Protein AF-0000000086705952 (afdb_homodimer)

Nearest PDB structures (foldseek):
  1j4j-assembly2_B  TM=9.491E-01  e=3.727E-20  Pseudomonas amygdali pv. tabaci
  4mbu-assembly1_A  TM=8.479E-01  e=1.024E-12  Staphylococcus aureus subsp. aureus Mu50
  3dr8-assembly1_A  TM=8.324E-01  e=7.978E-13  unclassified
  3dr8-assembly1_B  TM=8.315E-01  e=6.213E-13  unclassified
  2vi7-assembly2_C  TM=8.229E-01  e=2.644E-11  Pseudomonas aeruginosa

Organism: NCBI:txid218936

pLDDT: mean 97.57, std 2.83, range [69.69, 98.94]

InterPro domains:
  IPR000182 GNAT domain [PF13508] (59-143)
  IPR000182 GNAT domain [PS51186] (5-171)
  IPR016181 Acyl-CoA N-acyltransferase [SSF55729] (10-167)
  IPR050832 Bacterial Acetyltransferase [PTHR43877] (12-154)

Foldseek 3Di:
DKDKDKDLAQDPVNLQLQLVQVLQQLCVWAFAPAAPPDDSVNSSVVVVVVRVCSVVAKIKMFIDDPPHTFWIKIKAQDPDPVRNLEIEIGRTDGRPVCPPVCRSVVRVVVVLVVSVVSNRFKYKYKGFPPDPVVVSCVVVPWDWPAKDWQPGAINHGHGTIMIMTMDGRPD/DKDKDKDLAQDPVNLQLQLVQVLQQLCVWAFAPAAPPDDSVNSSVVVVVVRVCSVVAKIKMFIDDPPHTFWIKIKAQDPDPVRNLEIEIGRTDGRPVCPPVCRSVVRVVVVLVVSVVSNRFKYKYKGFPPDPVVVSCVVVPWAWPAKDWQPGAINHGHGTIMIMTMDGRPD

Sequence (342 aa):
MVQISRLNTLGTEDARALAHLLIVTVQDGASIGFMASLDAHQADTYWQEVARELPLGLHLWVAHRDGAILGTVQLAPCGKDNGRHRGEVQKLFVHPAARGLGIARTLLATLEEEACRLGLTLLVLDTEAGSDAERLYRRQGWQKCGEIPDYALSPDGRPHATAYYYKRPGAMVQISRLNTLGTEDARALAHLLIVTVQDGASIGFMASLDAHQADTYWQEVARELPLGLHLWVAHRDGAILGTVQLAPCGKDNGRHRGEVQKLFVHPAARGLGIARTLLATLEEEACRLGLTLLVLDTEAGSDAERLYRRQGWQKCGEIPDYALSPDGRPHATAYYYKRPGA

Radius of gyration: 20.82 Å; Cα contacts (8 Å, |Δi|>4): 687; chains: 2; bounding box: 44×61×48 Å

Secondary structure (DSSP, 8-state):
--EEEE-SS--HHHHHHHHHHHHHHHHTT--SS--TT--HHHHHHHHHHHHHHGGGT-EEEEEEETTEEEEEEEEEE--SGGGTTEEEEEEEEE-GGGTTSSHHHHHHHHHHHHHHHTT--EEEEEEETTSHHHHHHHHTTPEEEEEEEEEEE-TTS-EEEEEEEEE-TT-/--EEEE-SS--HHHHHHHHHHHHHHHHTT--SS--TT--HHHHHHHHHHHHHHGGGT-EEEEEEETTEEEEEEEEEE--SGGGTTEEEEEEEEE-GGGTTSSHHHHHHHHHHHHHHHTT--EEEEEEETTSHHHHHHHHTTPEEEEEEEEEEE-TTS-EEEEEEEEE-TT-

Solvent-accessible surface area (backbone atoms only — not comparable to full-atom values): 17994 Å² total; per-residue (Å²): 123,80,41,79,47,76,48,76,66,67,52,72,66,58,44,51,53,49,26,51,45,50,48,55,30,30,66,70,50,43,63,78,56,40,39,55,79,63,45,70,67,60,36,45,52,52,50,50,54,51,46,66,36,27,84,72,58,41,40,38,37,36,32,31,45,98,89,38,77,43,29,36,35,33,41,40,58,40,84,42,70,23,26,60,46,26,31,36,50,44,74,70,51,56,33,74,90,57,60,94,68,54,55,68,59,50,53,50,52,53,50,42,53,50,38,38,73,73,60,30,56,35,36,34,38,71,40,49,60,88,35,72,66,43,52,50,41,51,73,70,63,37,43,76,36,33,53,44,75,64,50,34,24,31,21,88,62,51,65,34,34,33,28,34,35,36,39,49,44,90,111,121,80,40,78,46,76,49,75,65,65,50,72,66,57,45,50,52,50,28,50,45,51,47,54,29,30,65,71,51,43,64,77,56,40,39,56,79,64,44,69,67,59,35,45,51,51,50,52,52,50,46,67,36,27,84,73,58,40,42,38,37,36,31,32,45,98,90,39,78,45,30,36,36,33,40,39,59,39,84,43,70,22,26,59,44,26,30,34,50,44,74,69,50,54,32,74,91,56,60,92,69,54,56,68,59,51,52,51,52,52,50,42,52,50,38,38,74,73,59,29,57,35,37,34,38,70,39,48,59,89,34,71,65,40,52,49,41,52,74,70,64,40,44,75,36,32,55,44,75,63,50,34,24,32,18,87,62,51,66,35,33,32,29,33,36,35,40,49,46,91,111

Structure (mmCIF, N/CA/C/O backbone):
data_AF-0000000086705952-model_v1
#
loop_
_entity.id
_entity.type
_entity.pdbx_description
1 polymer 'GNAT family N-acetyltransferase'
#
loop_
_atom_site.group_PDB
_atom_site.id
_atom_site.type_symbol
_atom_site.label_atom_id
_atom_site.label_alt_id
_atom_site.label_comp_id
_atom_site.label_asym_id
_atom_site.label_entity_id
_atom_site.label_seq_id
_atom_site.pdbx_PDB_ins_code
_atom_site.Cartn_x
_atom_site.Cartn_y
_atom_site.Cartn_z
_atom_site.occupancy
_atom_site.B_iso_or_equiv
_atom_site.auth_seq_id
_atom_site.auth_comp_id
_atom_site.auth_asym_id
_atom_site.auth_atom_id
_atom_site.pdbx_PDB_model_num
ATOM 1 N N . MET A 1 1 ? -14.188 29.391 14.438 1 89.19 1 MET A N 1
ATOM 2 C CA . MET A 1 1 ? -14.289 27.953 14.633 1 89.19 1 MET A CA 1
ATOM 3 C C . MET A 1 1 ? -13.703 27.188 13.445 1 89.19 1 MET A C 1
ATOM 5 O O . MET A 1 1 ? -13.766 27.672 12.312 1 89.19 1 MET A O 1
ATOM 9 N N . VAL A 1 2 ? -13.039 26.141 13.664 1 95.88 2 VAL A N 1
ATOM 10 C CA . VAL A 1 2 ? -12.43 25.375 12.578 1 95.88 2 VAL A CA 1
ATOM 11 C C . VAL A 1 2 ? -13.516 24.672 11.758 1 95.88 2 VAL A C 1
ATOM 13 O O . VAL A 1 2 ? -14.453 24.109 12.312 1 95.88 2 VAL A O 1
ATOM 16 N N . GLN A 1 3 ? -13.461 24.844 10.484 1 97.38 3 GLN A N 1
ATOM 17 C CA . GLN A 1 3 ? -14.422 24.219 9.57 1 97.38 3 GLN A CA 1
ATOM 18 C C . GLN A 1 3 ? -13.75 23.141 8.719 1 97.38 3 GLN A C 1
ATOM 20 O O . GLN A 1 3 ? -12.578 23.281 8.344 1 97.38 3 GLN A O 1
ATOM 25 N N . ILE A 1 4 ? -14.539 22.094 8.414 1 98.62 4 ILE A N 1
ATOM 26 C CA . ILE A 1 4 ? -14.039 21.031 7.543 1 98.62 4 ILE A CA 1
ATOM 27 C C . ILE A 1 4 ? -14.711 21.125 6.18 1 98.62 4 ILE A C 1
ATOM 29 O O . ILE A 1 4 ? -15.938 21.281 6.09 1 98.62 4 ILE A O 1
ATOM 33 N N . SER A 1 5 ? -13.93 21.062 5.141 1 98.19 5 SER A N 1
ATOM 34 C CA . SER A 1 5 ? -14.469 21.062 3.785 1 98.19 5 SER A CA 1
ATOM 35 C C . SER A 1 5 ? -13.828 19.969 2.939 1 98.19 5 SER A C 1
ATOM 37 O O . SER A 1 5 ? -12.641 19.688 3.076 1 98.19 5 SER A O 1
ATOM 39 N N . ARG A 1 6 ? -14.641 19.422 2.074 1 98.38 6 ARG A N 1
ATOM 40 C CA . ARG A 1 6 ? -14.125 18.5 1.067 1 98.38 6 ARG A CA 1
ATOM 41 C C . ARG A 1 6 ? -13.656 19.25 -0.173 1 98.38 6 ARG A C 1
ATOM 43 O O . ARG A 1 6 ? -14.328 20.172 -0.64 1 98.38 6 ARG A O 1
ATOM 50 N N . LEU A 1 7 ? -12.516 18.906 -0.684 1 98.31 7 LEU A N 1
ATOM 51 C CA . LEU A 1 7 ? -12.031 19.469 -1.937 1 98.31 7 LEU A CA 1
ATOM 52 C C . LEU A 1 7 ? -12.117 18.453 -3.064 1 98.31 7 LEU A C 1
ATOM 54 O O . LEU A 1 7 ? -11.43 17.422 -3.033 1 98.31 7 LEU A O 1
ATOM 58 N N . ASN A 1 8 ? -12.875 18.75 -4.105 1 97.94 8 ASN A N 1
ATOM 59 C CA . ASN A 1 8 ? -13.016 17.844 -5.238 1 97.94 8 ASN A CA 1
ATOM 60 C C . ASN A 1 8 ? -11.977 18.141 -6.32 1 97.94 8 ASN A C 1
ATOM 62 O O . ASN A 1 8 ? -11.75 17.312 -7.203 1 97.94 8 ASN A O 1
ATOM 66 N N . THR A 1 9 ? -11.523 19.344 -6.293 1 98 9 THR A N 1
ATOM 67 C CA . THR A 1 9 ? -10.398 19.797 -7.094 1 98 9 THR A CA 1
ATOM 68 C C . THR A 1 9 ? -9.43 20.625 -6.25 1 98 9 THR A C 1
ATOM 70 O O . THR A 1 9 ? -9.781 21.078 -5.16 1 98 9 THR A O 1
ATOM 73 N N . LEU A 1 10 ? -8.258 20.641 -6.758 1 97.69 10 LEU A N 1
ATOM 74 C CA . LEU A 1 10 ? -7.262 21.438 -6.047 1 97.69 10 LEU A CA 1
ATOM 75 C C . LEU A 1 10 ? -6.855 22.656 -6.871 1 97.69 10 LEU A C 1
ATOM 77 O O . LEU A 1 10 ? -6.074 22.547 -7.82 1 97.69 10 LEU A O 1
ATOM 81 N N . GLY A 1 11 ? -7.414 23.797 -6.516 1 95.88 11 GLY A N 1
ATOM 82 C CA . GLY A 1 11 ? -6.984 25.031 -7.152 1 95.88 11 GLY A CA 1
ATOM 83 C C . GLY A 1 11 ? -5.578 25.453 -6.762 1 95.88 11 GLY A C 1
ATOM 84 O O . GLY A 1 11 ? -5.008 24.922 -5.809 1 95.88 11 GLY A O 1
ATOM 85 N N . THR A 1 12 ? -5.051 26.391 -7.449 1 96 12 THR A N 1
ATOM 86 C CA . THR A 1 12 ? -3.67 26.828 -7.262 1 96 12 THR A CA 1
ATOM 87 C C . THR A 1 12 ? -3.447 27.328 -5.84 1 96 12 THR A C 1
ATOM 89 O O . THR A 1 12 ? -2.443 27 -5.207 1 96 12 THR A O 1
ATOM 92 N N . GLU A 1 13 ? -4.301 28.078 -5.316 1 95.94 13 GLU A N 1
ATOM 93 C CA . GLU A 1 13 ? -4.148 28.656 -3.984 1 95.94 13 GLU A CA 1
ATOM 94 C C . GLU A 1 13 ? -4.18 27.578 -2.906 1 95.94 13 GLU A C 1
ATOM 96 O O . GLU A 1 13 ? -3.35 27.578 -1.993 1 95.94 13 GLU A O 1
ATOM 101 N N . ASP A 1 14 ? -5.137 26.719 -2.988 1 97.5 14 ASP A N 1
ATOM 102 C CA . ASP A 1 14 ? -5.223 25.609 -2.039 1 97.5 14 ASP A CA 1
ATOM 103 C C . ASP A 1 14 ? -3.98 24.734 -2.111 1 97.5 14 ASP A C 1
ATOM 105 O O . ASP A 1 14 ? -3.438 24.328 -1.081 1 97.5 14 ASP A O 1
ATOM 109 N N . ALA A 1 15 ? -3.559 24.469 -3.35 1 98.12 15 ALA A N 1
ATOM 110 C CA . ALA A 1 15 ? -2.375 23.625 -3.537 1 98.12 15 ALA A CA 1
ATOM 111 C C . ALA A 1 15 ? -1.15 24.266 -2.881 1 98.12 15 ALA A C 1
ATOM 113 O O . ALA A 1 15 ? -0.362 23.562 -2.23 1 98.12 15 ALA A O 1
ATOM 114 N N . ARG A 1 16 ? -1.03 25.547 -3.061 1 97.56 16 ARG A N 1
ATOM 115 C CA . ARG A 1 16 ? 0.093 26.266 -2.467 1 97.56 16 ARG A CA 1
ATOM 116 C C . ARG A 1 16 ? 0.027 26.219 -0.944 1 97.56 16 ARG A C 1
ATOM 118 O O . ARG A 1 16 ? 1.039 25.984 -0.281 1 97.56 16 ARG A O 1
ATOM 125 N N . ALA A 1 17 ? -1.11 26.453 -0.401 1 98.31 17 ALA A N 1
ATOM 126 C CA . ALA A 1 17 ? -1.296 26.422 1.048 1 98.31 17 ALA A CA 1
ATOM 127 C C . ALA A 1 17 ? -1 25.031 1.611 1 98.31 17 ALA A C 1
ATOM 129 O O . ALA A 1 17 ? -0.358 24.906 2.656 1 98.31 17 ALA A O 1
ATOM 130 N N . LEU A 1 18 ? -1.442 24.062 0.937 1 98.81 18 LEU A N 1
ATOM 131 C CA . LEU A 1 18 ? -1.229 22.688 1.379 1 98.81 18 LEU A CA 1
ATOM 132 C C . LEU A 1 18 ? 0.244 22.312 1.268 1 98.81 18 LEU A C 1
ATOM 134 O O . LEU A 1 18 ? 0.766 21.578 2.115 1 98.81 18 LEU A O 1
ATOM 138 N N . ALA A 1 19 ? 0.892 22.75 0.194 1 98.81 19 ALA A N 1
ATOM 139 C CA . ALA A 1 19 ? 2.326 22.516 0.06 1 98.81 19 ALA A CA 1
ATOM 140 C C . ALA A 1 19 ? 3.096 23.125 1.228 1 98.81 19 ALA A C 1
ATOM 142 O O . ALA A 1 19 ? 3.986 22.484 1.794 1 98.81 19 ALA A O 1
ATOM 143 N N . HIS A 1 20 ? 2.711 24.328 1.559 1 98.44 20 HIS A N 1
ATOM 144 C CA . HIS A 1 20 ? 3.34 24.984 2.699 1 98.44 20 HIS A CA 1
ATOM 145 C C . HIS A 1 20 ? 3.074 24.219 3.99 1 98.44 20 HIS A C 1
ATOM 147 O O . HIS A 1 20 ? 3.988 24 4.785 1 98.44 20 HIS A O 1
ATOM 153 N N . LEU A 1 21 ? 1.865 23.844 4.223 1 98.81 21 LEU A N 1
ATOM 154 C CA . LEU A 1 21 ? 1.492 23.062 5.398 1 98.81 21 LEU A CA 1
ATOM 155 C C . LEU A 1 21 ? 2.307 21.766 5.48 1 98.81 21 LEU A C 1
ATOM 157 O O . LEU A 1 21 ? 2.791 21.406 6.555 1 98.81 21 LEU A O 1
ATOM 161 N N . LEU A 1 22 ? 2.453 21.078 4.352 1 98.81 22 LEU A N 1
ATOM 162 C CA . LEU A 1 22 ? 3.232 19.844 4.289 1 98.81 22 LEU A CA 1
ATOM 163 C C . LEU A 1 22 ? 4.68 20.094 4.707 1 98.81 22 LEU A C 1
ATOM 165 O O . LEU A 1 22 ? 5.223 19.375 5.543 1 98.81 22 LEU A O 1
ATOM 169 N N . ILE A 1 23 ? 5.27 21.125 4.184 1 98.69 23 ILE A N 1
ATOM 170 C CA . ILE A 1 23 ? 6.668 21.438 4.438 1 98.69 23 ILE A CA 1
ATOM 171 C C . ILE A 1 23 ? 6.871 21.75 5.918 1 98.69 23 ILE A C 1
ATOM 173 O O . ILE A 1 23 ? 7.766 21.188 6.559 1 98.69 23 ILE A O 1
ATOM 177 N N . VAL A 1 24 ? 6.027 22.562 6.477 1 98.44 24 VAL A N 1
ATOM 178 C CA . VAL A 1 24 ? 6.203 22.984 7.863 1 98.44 24 VAL A CA 1
ATOM 179 C C . VAL A 1 24 ? 5.988 21.781 8.789 1 98.44 24 VAL A C 1
ATOM 181 O O . VAL A 1 24 ? 6.652 21.672 9.82 1 98.44 24 VAL A O 1
ATOM 184 N N . THR A 1 25 ? 5.035 20.969 8.453 1 98.38 25 THR A N 1
ATOM 185 C CA . THR A 1 25 ? 4.734 19.797 9.258 1 98.38 25 THR A CA 1
ATOM 186 C C . THR A 1 25 ? 5.898 18.797 9.227 1 98.38 25 THR A C 1
ATOM 188 O O . THR A 1 25 ? 6.281 18.25 10.258 1 98.38 25 THR A O 1
ATOM 191 N N . VAL A 1 26 ? 6.492 18.531 8.062 1 98.38 26 VAL A N 1
ATOM 192 C CA . VAL A 1 26 ? 7.645 17.656 7.922 1 98.38 26 VAL A CA 1
ATOM 193 C C . VAL A 1 26 ? 8.844 18.234 8.664 1 98.38 26 VAL A C 1
ATOM 195 O O . VAL A 1 26 ? 9.562 17.516 9.367 1 98.38 26 VAL A O 1
ATOM 198 N N . GLN A 1 27 ? 9.016 19.5 8.57 1 97.62 27 GLN A N 1
ATOM 199 C CA . GLN A 1 27 ? 10.117 20.172 9.25 1 97.62 27 GLN A CA 1
ATOM 200 C C . GLN A 1 27 ? 9.977 20.062 10.766 1 97.62 27 GLN A C 1
ATOM 202 O O . GLN A 1 27 ? 10.977 20.031 11.484 1 97.62 27 GLN A O 1
ATOM 207 N N . ASP A 1 28 ? 8.766 19.969 11.117 1 97.88 28 ASP A N 1
ATOM 208 C CA . ASP A 1 28 ? 8.5 19.812 12.547 1 97.88 28 ASP A CA 1
ATOM 209 C C . ASP A 1 28 ? 8.648 18.359 12.984 1 97.88 28 ASP A C 1
ATOM 211 O O . ASP A 1 28 ? 8.422 18.031 14.148 1 97.88 28 ASP A O 1
ATOM 215 N N . GLY A 1 29 ? 8.922 17.422 12.102 1 97.12 29 GLY A N 1
ATOM 216 C CA . GLY A 1 29 ? 9.312 16.078 12.477 1 97.12 29 GLY A CA 1
ATOM 217 C C . GLY A 1 29 ? 8.273 15.031 12.133 1 97.12 29 GLY A C 1
ATOM 218 O O . GLY A 1 29 ? 8.438 13.852 12.445 1 97.12 29 GLY A O 1
ATOM 219 N N . ALA A 1 30 ? 7.215 15.453 11.469 1 96.88 30 ALA A N 1
ATOM 220 C CA . ALA A 1 30 ? 6.164 14.5 11.141 1 96.88 30 ALA A CA 1
ATOM 221 C C . ALA A 1 30 ? 6.656 13.461 10.133 1 96.88 30 ALA A C 1
ATOM 223 O O . ALA A 1 30 ? 7.25 13.82 9.117 1 96.88 30 ALA A O 1
ATOM 224 N N . SER A 1 31 ? 6.422 12.188 10.414 1 96.5 31 SER A N 1
ATOM 225 C CA . SER A 1 31 ? 6.762 11.078 9.531 1 96.5 31 SER A CA 1
ATOM 226 C C . SER A 1 31 ? 5.617 10.766 8.57 1 96.5 31 SER A C 1
ATOM 228 O O . SER A 1 31 ? 4.871 9.812 8.773 1 96.5 31 SER A O 1
ATOM 230 N N . ILE A 1 32 ? 5.605 11.539 7.543 1 97.31 32 ILE A N 1
ATOM 231 C CA . ILE A 1 32 ? 4.477 11.391 6.633 1 97.31 32 ILE A CA 1
ATOM 232 C C . ILE A 1 32 ? 4.984 11.219 5.207 1 97.31 32 ILE A C 1
ATOM 234 O O . ILE A 1 32 ? 4.395 11.75 4.262 1 97.31 32 ILE A O 1
ATOM 238 N N . GLY A 1 33 ? 6.156 10.547 5.023 1 97.62 33 GLY A N 1
ATOM 239 C CA . GLY A 1 33 ? 6.562 10.094 3.701 1 97.62 33 GLY A CA 1
ATOM 240 C C . GLY A 1 33 ? 7.727 10.891 3.131 1 97.62 33 GLY A C 1
ATOM 241 O O . GLY A 1 33 ? 8.195 10.602 2.027 1 97.62 33 GLY A O 1
ATOM 242 N N . PHE A 1 34 ? 8.32 11.93 3.854 1 98.12 34 PHE A N 1
ATOM 243 C CA . PHE A 1 34 ? 9.344 12.828 3.328 1 98.12 34 PHE A CA 1
ATOM 244 C C . PHE A 1 34 ? 10.5 12.953 4.309 1 98.12 34 PHE A C 1
ATOM 246 O O . PHE A 1 34 ? 10.391 12.562 5.469 1 98.12 34 PHE A O 1
ATOM 253 N N . MET A 1 35 ? 11.602 13.477 3.807 1 98.25 35 MET A N 1
ATOM 254 C CA . MET A 1 35 ? 12.773 13.797 4.621 1 98.25 35 MET A CA 1
ATOM 255 C C . MET A 1 35 ? 12.852 15.289 4.902 1 98.25 35 MET A C 1
ATOM 257 O O . MET A 1 35 ? 12.117 16.078 4.297 1 98.25 35 MET A O 1
ATOM 261 N N . ALA A 1 36 ? 13.68 15.648 5.809 1 97.56 36 ALA A N 1
ATOM 262 C CA . ALA A 1 36 ? 13.805 17.047 6.219 1 97.56 36 ALA A CA 1
ATOM 263 C C . ALA A 1 36 ? 14.188 17.938 5.039 1 97.56 36 ALA A C 1
ATOM 265 O O . ALA A 1 36 ? 13.992 19.141 5.078 1 97.56 36 ALA A O 1
ATOM 266 N N . SER A 1 37 ? 14.719 17.406 4 1 97.5 37 SER A N 1
ATOM 267 C CA . SER A 1 37 ? 15.188 18.125 2.822 1 97.5 37 SER A CA 1
ATOM 268 C C . SER A 1 37 ? 14.031 18.453 1.877 1 97.5 37 SER A C 1
ATOM 270 O O . SER A 1 37 ? 14.242 19.047 0.82 1 97.5 37 SER A O 1
ATOM 272 N N . LEU A 1 38 ? 12.844 18.078 2.24 1 98.25 38 LEU A N 1
ATOM 273 C CA . LEU A 1 38 ? 11.672 18.375 1.418 1 98.25 38 LEU A CA 1
ATOM 274 C C . LEU A 1 38 ? 11.633 19.844 1.031 1 98.25 38 LEU A C 1
ATOM 276 O O . LEU A 1 38 ? 11.648 20.719 1.9 1 98.25 38 LEU A O 1
ATOM 280 N N . ASP A 1 39 ? 11.594 20.062 -0.305 1 97.62 39 ASP A N 1
ATOM 281 C CA . ASP A 1 39 ? 11.555 21.438 -0.768 1 97.62 39 ASP A CA 1
ATOM 282 C C . ASP A 1 39 ? 10.211 21.75 -1.425 1 97.62 39 ASP A C 1
ATOM 284 O O . ASP A 1 39 ? 9.328 20.906 -1.48 1 97.62 39 ASP A O 1
ATOM 288 N N . ALA A 1 40 ? 10.102 22.953 -1.867 1 98.06 40 ALA A N 1
ATOM 289 C CA . ALA A 1 40 ? 8.836 23.438 -2.408 1 98.06 40 ALA A CA 1
ATOM 290 C C . ALA A 1 40 ? 8.453 22.688 -3.676 1 98.06 40 ALA A C 1
ATOM 292 O O . ALA A 1 40 ? 7.277 22.375 -3.891 1 98.06 40 ALA A O 1
ATOM 293 N N . HIS A 1 41 ? 9.438 22.422 -4.461 1 98 41 HIS A N 1
ATOM 294 C CA . HIS A 1 41 ? 9.172 21.719 -5.707 1 98 41 HIS A CA 1
ATOM 295 C C . HIS A 1 41 ? 8.641 20.312 -5.445 1 98 41 HIS A C 1
ATOM 297 O O . HIS A 1 41 ? 7.66 19.891 -6.062 1 98 41 HIS A O 1
ATOM 303 N N . GLN A 1 42 ? 9.266 19.625 -4.559 1 98.06 42 GLN A N 1
ATOM 304 C CA . GLN A 1 42 ? 8.82 18.281 -4.188 1 98.06 42 GLN A CA 1
ATOM 305 C C . GLN A 1 42 ? 7.414 18.312 -3.602 1 98.06 42 GLN A C 1
ATOM 307 O O . GLN A 1 42 ? 6.578 17.469 -3.93 1 98.06 42 GLN A O 1
ATOM 312 N N . ALA A 1 43 ? 7.148 19.281 -2.713 1 98.69 43 ALA A N 1
ATOM 313 C CA . ALA A 1 43 ? 5.832 19.406 -2.104 1 98.69 43 ALA A CA 1
ATOM 314 C C . ALA A 1 43 ? 4.766 19.688 -3.16 1 98.69 43 ALA A C 1
ATOM 316 O O . ALA A 1 43 ? 3.688 19.094 -3.137 1 98.69 43 ALA A O 1
ATOM 317 N N . ASP A 1 44 ? 5.098 20.547 -4.074 1 98.44 44 ASP A N 1
ATOM 318 C CA . ASP A 1 44 ? 4.176 20.875 -5.16 1 98.44 44 ASP A CA 1
ATOM 319 C C . ASP A 1 44 ? 3.895 19.641 -6.023 1 98.44 44 ASP A C 1
ATOM 321 O O . ASP A 1 44 ? 2.744 19.391 -6.383 1 98.44 44 ASP A O 1
ATOM 325 N N . THR A 1 45 ? 4.895 18.953 -6.367 1 97.88 45 THR A N 1
ATOM 326 C CA . THR A 1 45 ? 4.75 17.75 -7.18 1 97.88 45 THR A CA 1
ATOM 327 C C . THR A 1 45 ? 3.824 16.75 -6.5 1 97.88 45 THR A C 1
ATOM 329 O O . THR A 1 45 ? 2.967 16.141 -7.148 1 97.88 45 THR A O 1
ATOM 332 N N . TYR A 1 46 ? 4.02 16.625 -5.215 1 98.31 46 TYR A N 1
ATOM 333 C CA . TYR A 1 46 ? 3.16 15.719 -4.461 1 98.31 46 TYR A CA 1
ATOM 334 C C . TYR A 1 46 ? 1.695 16.125 -4.598 1 98.31 46 TYR A C 1
ATOM 336 O O . TYR A 1 46 ? 0.842 15.281 -4.895 1 98.31 46 TYR A O 1
ATOM 344 N N . TRP A 1 47 ? 1.389 17.375 -4.395 1 98.75 47 TRP A N 1
ATOM 345 C CA . TRP A 1 47 ? -0.004 17.797 -4.395 1 98.75 47 TRP A CA 1
ATOM 346 C C . TRP A 1 47 ? -0.569 17.812 -5.812 1 98.75 47 TRP A C 1
ATOM 348 O O . TRP A 1 47 ? -1.78 17.688 -6.004 1 98.75 47 TRP A O 1
ATOM 358 N N . GLN A 1 48 ? 0.293 17.938 -6.797 1 98.25 48 GLN A N 1
ATOM 359 C CA . GLN A 1 48 ? -0.154 17.75 -8.172 1 98.25 48 GLN A CA 1
ATOM 360 C C . GLN A 1 48 ? -0.606 16.312 -8.414 1 98.25 48 GLN A C 1
ATOM 362 O O . GLN A 1 48 ? -1.584 16.062 -9.125 1 98.25 48 GLN A O 1
ATOM 367 N N . GLU A 1 49 ? 0.142 15.422 -7.863 1 97.62 49 GLU A N 1
ATOM 368 C CA . GLU A 1 49 ? -0.26 14.023 -7.965 1 97.62 49 GLU A CA 1
ATOM 369 C C . GLU A 1 49 ? -1.593 13.781 -7.266 1 97.62 49 GLU A C 1
ATOM 371 O O . GLU A 1 49 ? -2.451 13.062 -7.781 1 97.62 49 GLU A O 1
ATOM 376 N N . VAL A 1 50 ? -1.745 14.375 -6.062 1 98.69 50 VAL A N 1
ATOM 377 C CA . VAL A 1 50 ? -3.012 14.273 -5.344 1 98.69 50 VAL A CA 1
ATOM 378 C C . VAL A 1 50 ? -4.141 14.828 -6.207 1 98.69 50 VAL A C 1
ATOM 380 O O . VAL A 1 50 ? -5.195 14.203 -6.336 1 98.69 50 VAL A O 1
ATOM 383 N N . ALA A 1 51 ? -3.92 15.945 -6.816 1 98.62 51 ALA A N 1
ATOM 384 C CA . ALA A 1 51 ? -4.922 16.594 -7.66 1 98.62 51 ALA A CA 1
ATOM 385 C C . ALA A 1 51 ? -5.367 15.664 -8.789 1 98.62 51 ALA A C 1
ATOM 387 O O . ALA A 1 51 ? -6.547 15.633 -9.148 1 98.62 51 ALA A O 1
ATOM 388 N N . ARG A 1 52 ? -4.453 14.922 -9.359 1 97.69 52 ARG A N 1
ATOM 389 C CA . ARG A 1 52 ? -4.758 14.023 -10.461 1 97.69 52 ARG A CA 1
ATOM 390 C C . ARG A 1 52 ? -5.578 12.828 -9.984 1 97.69 52 ARG A C 1
ATOM 392 O O . ARG A 1 52 ? -6.301 12.211 -10.766 1 97.69 52 ARG A O 1
ATOM 399 N N . GLU A 1 53 ? -5.465 12.523 -8.711 1 98.06 53 GLU A N 1
ATOM 400 C CA . GLU A 1 53 ? -6.133 11.344 -8.164 1 98.06 53 GLU A CA 1
ATOM 401 C C . GLU A 1 53 ? -7.551 11.68 -7.707 1 98.06 53 GLU A C 1
ATOM 403 O O . GLU A 1 53 ? -8.383 10.781 -7.551 1 98.06 53 GLU A O 1
ATOM 408 N N . LEU A 1 54 ? -7.84 12.969 -7.492 1 98.44 54 LEU A N 1
ATOM 409 C CA . LEU A 1 54 ? -9.133 13.375 -6.961 1 98.44 54 LEU A CA 1
ATOM 410 C C . LEU A 1 54 ? -10.266 12.93 -7.887 1 98.44 54 LEU A C 1
ATOM 412 O O . LEU A 1 54 ? -11.211 12.273 -7.441 1 98.44 54 LEU A O 1
ATOM 416 N N . PRO A 1 55 ? -10.188 13.133 -9.219 1 97.56 55 PRO A N 1
ATOM 417 C CA . PRO A 1 55 ? -11.266 12.672 -10.094 1 97.56 55 PRO A CA 1
ATOM 418 C C . PRO A 1 55 ? -11.336 11.148 -10.195 1 97.56 55 PRO A C 1
ATOM 420 O O . PRO A 1 55 ? -12.312 10.602 -10.711 1 97.56 55 PRO A O 1
ATOM 423 N N . LEU A 1 56 ? -10.305 10.484 -9.695 1 96.06 56 LEU A N 1
ATOM 424 C CA . LEU A 1 56 ? -10.234 9.031 -9.82 1 96.06 56 LEU A CA 1
ATOM 425 C C . LEU A 1 56 ? -10.766 8.352 -8.555 1 96.06 56 LEU A C 1
ATOM 427 O O . LEU A 1 56 ? -10.711 7.125 -8.438 1 96.06 56 LEU A O 1
ATOM 431 N N . GLY A 1 57 ? -11.188 9.141 -7.594 1 97.06 57 GLY A N 1
ATOM 432 C CA . GLY A 1 57 ? -11.875 8.531 -6.465 1 97.06 57 GLY A CA 1
ATOM 433 C C . GLY A 1 57 ? -11.227 8.852 -5.133 1 97.06 57 GLY A C 1
ATOM 434 O O . GLY A 1 57 ? -11.742 8.477 -4.078 1 97.06 57 GLY A O 1
ATOM 435 N N . LEU A 1 58 ? -10.109 9.508 -5.141 1 98.75 58 LEU A N 1
ATOM 436 C CA . LEU A 1 58 ? -9.5 9.977 -3.902 1 98.75 58 LEU A CA 1
ATOM 437 C C . LEU A 1 58 ? -10.344 11.062 -3.256 1 98.75 58 LEU A C 1
ATOM 439 O O . LEU A 1 58 ? -10.836 11.969 -3.943 1 98.75 58 LEU A O 1
ATOM 443 N N . HIS A 1 59 ? -10.523 10.992 -1.964 1 98.88 59 HIS A N 1
ATOM 444 C CA . HIS A 1 59 ? -11.219 12.031 -1.214 1 98.88 59 HIS A CA 1
ATOM 445 C C . HIS A 1 59 ? -10.242 12.844 -0.366 1 98.88 59 HIS A C 1
ATOM 447 O O . HIS A 1 59 ? -9.328 12.281 0.247 1 98.88 59 HIS A O 1
ATOM 453 N N . LEU A 1 60 ? -10.477 14.109 -0.329 1 98.94 60 LEU A N 1
ATOM 454 C CA . LEU A 1 60 ? -9.609 15.031 0.389 1 98.94 60 LEU A CA 1
ATOM 455 C C . LEU A 1 60 ? -10.422 16.031 1.205 1 98.94 60 LEU A C 1
ATOM 457 O O . LEU A 1 60 ? -11.312 16.688 0.672 1 98.94 60 LEU A O 1
ATOM 461 N N . TRP A 1 61 ? -10.148 16.078 2.469 1 98.88 61 TRP A N 1
ATOM 462 C CA . TRP A 1 61 ? -10.719 17.125 3.324 1 98.88 61 TRP A CA 1
ATOM 463 C C . TRP A 1 61 ? -9.625 18.031 3.865 1 98.88 61 TRP A C 1
ATOM 465 O O . TRP A 1 61 ? -8.492 17.594 4.082 1 98.88 61 TRP A O 1
ATOM 475 N N . VAL A 1 62 ? -10.047 19.25 4.141 1 98.81 62 VAL A N 1
ATOM 476 C CA . VAL A 1 62 ? -9.172 20.203 4.816 1 98.81 62 VAL A CA 1
ATOM 477 C C . VAL A 1 62 ? -9.914 20.844 5.988 1 98.81 62 VAL A C 1
ATOM 479 O O . VAL A 1 62 ? -11.141 20.969 5.957 1 98.81 62 VAL A O 1
ATOM 482 N N . ALA A 1 63 ? -9.164 21.109 7.027 1 98.81 63 ALA A N 1
ATOM 483 C CA . ALA A 1 63 ? -9.625 21.953 8.117 1 98.81 63 ALA A CA 1
ATOM 484 C C . ALA A 1 63 ? -9.141 23.391 7.938 1 98.81 63 ALA A C 1
ATOM 486 O O . ALA A 1 63 ? -7.949 23.625 7.719 1 98.81 63 ALA A O 1
ATOM 487 N N . HIS A 1 64 ? -10.047 24.328 7.984 1 97.56 64 HIS A N 1
ATOM 488 C CA . HIS A 1 64 ? -9.625 25.719 7.773 1 97.56 64 HIS A CA 1
ATOM 489 C C . HIS A 1 64 ? -10.289 26.656 8.781 1 97.56 64 HIS A C 1
ATOM 491 O O . HIS A 1 64 ? -11.359 26.344 9.312 1 97.56 64 HIS A O 1
ATOM 497 N N . ARG A 1 65 ? -9.586 27.641 9.094 1 96.75 65 ARG A N 1
ATOM 498 C CA . ARG A 1 65 ? -10.047 28.734 9.938 1 96.75 65 ARG A CA 1
ATOM 499 C C . ARG A 1 65 ? -9.555 30.078 9.406 1 96.75 65 ARG A C 1
ATOM 501 O O . ARG A 1 65 ? -8.359 30.25 9.156 1 96.75 65 ARG A O 1
ATOM 508 N N . ASP A 1 66 ? -10.492 31.078 9.25 1 93.44 66 ASP A N 1
ATOM 509 C CA . ASP A 1 66 ? -10.172 32.438 8.812 1 93.44 66 ASP A CA 1
ATOM 510 C C . ASP A 1 66 ? -9.344 32.406 7.523 1 93.44 66 ASP A C 1
ATOM 512 O O . ASP A 1 66 ? -8.328 33.094 7.418 1 93.44 66 ASP A O 1
ATOM 516 N N . GLY A 1 67 ? -9.602 31.438 6.598 1 90.81 67 GLY A N 1
ATOM 517 C CA . GLY A 1 67 ? -9 31.359 5.277 1 90.81 67 GLY A CA 1
ATOM 518 C C . GLY A 1 67 ? -7.711 30.562 5.258 1 90.81 67 GLY A C 1
ATOM 519 O O . GLY A 1 67 ? -7.152 30.297 4.188 1 90.81 67 GLY A O 1
ATOM 520 N N . ALA A 1 68 ? -7.258 30.172 6.441 1 96.38 68 ALA A N 1
ATOM 521 C CA . ALA A 1 68 ? -6.02 29.391 6.516 1 96.38 68 ALA A CA 1
ATOM 522 C C . ALA A 1 68 ? -6.312 27.906 6.637 1 96.38 68 ALA A C 1
ATOM 524 O O . ALA A 1 68 ? -7.172 27.5 7.418 1 96.38 68 ALA A O 1
ATOM 525 N N . ILE A 1 69 ? -5.633 27.094 5.859 1 98.31 69 ILE A N 1
ATOM 526 C CA . ILE A 1 69 ? -5.73 25.641 6 1 98.31 69 ILE A CA 1
ATOM 527 C C . ILE A 1 69 ? -4.84 25.188 7.148 1 98.31 69 ILE A C 1
ATOM 529 O O . ILE A 1 69 ? -3.637 25.453 7.164 1 98.31 69 ILE A O 1
ATOM 533 N N . LEU A 1 70 ? -5.398 24.422 8.086 1 98.69 70 LEU A N 1
ATOM 534 C CA . LEU A 1 70 ? -4.715 24.062 9.328 1 98.69 70 LEU A CA 1
ATOM 535 C C . LEU A 1 70 ? -4.445 22.562 9.383 1 98.69 70 LEU A C 1
ATOM 537 O O . LEU A 1 70 ? -3.652 22.109 10.211 1 98.69 70 LEU A O 1
ATOM 541 N N . GLY A 1 71 ? -5.074 21.766 8.57 1 98.81 71 GLY A N 1
ATOM 542 C CA . GLY A 1 71 ? -4.918 20.312 8.555 1 98.81 71 GLY A CA 1
ATOM 543 C C . GLY A 1 71 ? -5.602 19.656 7.371 1 98.81 71 GLY A C 1
ATOM 544 O O . GLY A 1 71 ? -6.367 20.297 6.652 1 98.81 71 GLY A O 1
ATOM 545 N N . THR A 1 72 ? -5.297 18.422 7.168 1 98.94 72 THR A N 1
ATOM 546 C CA . THR A 1 72 ? -5.848 17.688 6.031 1 98.94 72 THR A CA 1
ATOM 547 C C . THR A 1 72 ? -5.871 16.188 6.309 1 98.94 72 THR A C 1
ATOM 549 O O . THR A 1 72 ? -5.195 15.711 7.223 1 98.94 72 THR A O 1
ATOM 552 N N . VAL A 1 73 ? -6.684 15.477 5.547 1 98.94 73 VAL A N 1
ATOM 553 C CA . VAL A 1 73 ? -6.727 14.016 5.551 1 98.94 73 VAL A CA 1
ATOM 554 C C . VAL A 1 73 ? -7.25 13.508 4.211 1 98.94 73 VAL A C 1
ATOM 556 O O . VAL A 1 73 ? -7.98 14.219 3.516 1 98.94 73 VAL A O 1
ATOM 559 N N . GLN A 1 74 ? -6.863 12.367 3.854 1 98.94 74 GLN A N 1
ATOM 560 C CA . GLN A 1 74 ? -7.309 11.734 2.615 1 98.94 74 GLN A CA 1
ATOM 561 C C . GLN A 1 74 ? -7.91 10.359 2.889 1 98.94 74 GLN A C 1
ATOM 563 O O . GLN A 1 74 ? -7.488 9.664 3.814 1 98.94 74 GLN A O 1
ATOM 568 N N . LEU A 1 75 ? -8.898 9.977 2.135 1 98.94 75 LEU A N 1
ATOM 569 C CA . LEU A 1 75 ? -9.43 8.625 2.029 1 98.94 75 LEU A CA 1
ATOM 570 C C . LEU A 1 75 ? -9.227 8.062 0.625 1 98.94 75 LEU A C 1
ATOM 572 O O . LEU A 1 75 ? -9.711 8.648 -0.353 1 98.94 75 LEU A O 1
ATOM 576 N N . ALA A 1 76 ? -8.508 6.992 0.523 1 98.81 76 ALA A N 1
ATOM 577 C CA . ALA A 1 76 ? -8.297 6.316 -0.753 1 98.81 76 ALA A CA 1
ATOM 578 C C . ALA A 1 76 ? -9.055 4.996 -0.807 1 98.81 76 ALA A C 1
ATOM 580 O O . ALA A 1 76 ? -8.594 3.982 -0.273 1 98.81 76 ALA A O 1
ATOM 581 N N . PRO A 1 77 ? -10.234 4.988 -1.442 1 98.5 77 PRO A N 1
ATOM 582 C CA . PRO A 1 77 ? -10.891 3.693 -1.651 1 98.5 77 PRO A CA 1
ATOM 583 C C . PRO A 1 77 ? -10.039 2.73 -2.482 1 98.5 77 PRO A C 1
ATOM 585 O O . PRO A 1 77 ? -9.367 3.154 -3.424 1 98.5 77 PRO A O 1
ATOM 588 N N . CYS A 1 78 ? -10.086 1.461 -2.107 1 98 78 CYS A N 1
ATOM 589 C CA . CYS A 1 78 ? -9.305 0.458 -2.822 1 98 78 CYS A CA 1
ATOM 590 C C . CYS A 1 78 ? -9.781 0.315 -4.262 1 98 78 CYS A C 1
ATOM 592 O O . CYS A 1 78 ? -10.977 0.151 -4.508 1 98 78 CYS A O 1
ATOM 594 N N . GLY A 1 79 ? -8.852 0.319 -5.188 1 94.75 79 GLY A N 1
ATOM 595 C CA . GLY A 1 79 ? -9.195 0.244 -6.598 1 94.75 79 GLY A CA 1
ATOM 596 C C . GLY A 1 79 ? -9.281 -1.179 -7.117 1 94.75 79 GLY A C 1
ATOM 597 O O . GLY A 1 79 ? -9.773 -1.413 -8.227 1 94.75 79 GLY A O 1
ATOM 598 N N . LYS A 1 80 ? -8.758 -2.139 -6.398 1 95.06 80 LYS A N 1
ATOM 599 C CA . LYS A 1 80 ? -8.812 -3.537 -6.816 1 95.06 80 LYS A CA 1
ATOM 600 C C . LYS A 1 80 ? -10.219 -4.105 -6.652 1 95.06 80 LYS A C 1
ATOM 602 O O . LYS A 1 80 ? -10.906 -3.801 -5.676 1 95.06 80 LYS A O 1
ATOM 607 N N . ASP A 1 81 ? -10.578 -5.066 -7.508 1 94.12 81 ASP A N 1
ATOM 608 C CA . ASP A 1 81 ? -11.93 -5.633 -7.52 1 94.12 81 ASP A CA 1
ATOM 609 C C . ASP A 1 81 ? -12.219 -6.387 -6.223 1 94.12 81 ASP A C 1
ATOM 611 O O . ASP A 1 81 ? -13.336 -6.348 -5.711 1 94.12 81 ASP A O 1
ATOM 615 N N . ASN A 1 82 ? -11.289 -7.035 -5.676 1 97.75 82 ASN A N 1
ATOM 616 C CA . ASN A 1 82 ? -11.516 -7.871 -4.5 1 97.75 82 ASN A CA 1
ATOM 617 C C . ASN A 1 82 ? -11.422 -7.066 -3.209 1 97.75 82 ASN A C 1
ATOM 619 O O . ASN A 1 82 ? -11.414 -7.633 -2.117 1 97.75 82 ASN A O 1
ATOM 623 N N . GLY A 1 83 ? -11.258 -5.75 -3.277 1 98.12 83 GLY A N 1
ATOM 624 C CA . GLY A 1 83 ? -11.094 -4.926 -2.092 1 98.12 83 GLY A CA 1
ATOM 625 C C . GLY A 1 83 ? -11.969 -3.684 -2.102 1 98.12 83 GLY A C 1
ATOM 626 O O . GLY A 1 83 ? -11.711 -2.732 -1.358 1 98.12 83 GLY A O 1
ATOM 627 N N . ARG A 1 84 ? -13.031 -3.631 -2.92 1 96.88 84 ARG A N 1
ATOM 628 C CA . ARG A 1 84 ? -13.828 -2.432 -3.145 1 96.88 84 ARG A CA 1
ATOM 629 C C . ARG A 1 84 ? -14.531 -1.991 -1.862 1 96.88 84 ARG A C 1
ATOM 631 O O . ARG A 1 84 ? -14.969 -0.845 -1.751 1 96.88 84 ARG A O 1
ATOM 638 N N . HIS A 1 85 ? -14.664 -2.848 -0.869 1 98.19 85 HIS A N 1
ATOM 639 C CA . HIS A 1 85 ? -15.32 -2.539 0.394 1 98.19 85 HIS A CA 1
ATOM 640 C C . HIS A 1 85 ? -14.375 -1.837 1.356 1 98.19 85 HIS A C 1
ATOM 642 O O . HIS A 1 85 ? -14.766 -1.473 2.467 1 98.19 85 HIS A O 1
ATOM 648 N N . ARG A 1 86 ? -13.125 -1.627 0.962 1 98.75 86 ARG A N 1
ATOM 649 C CA . ARG A 1 86 ? -12.07 -1.157 1.851 1 98.75 86 ARG A CA 1
ATOM 650 C C . ARG A 1 86 ? -11.523 0.189 1.388 1 98.75 86 ARG A C 1
ATOM 652 O O . ARG A 1 86 ? -11.477 0.468 0.188 1 98.75 86 ARG A O 1
ATOM 659 N N . GLY A 1 87 ? -11.156 1.047 2.324 1 98.81 87 GLY A N 1
ATOM 660 C CA . GLY A 1 87 ? -10.453 2.289 2.053 1 98.81 87 GLY A CA 1
ATOM 661 C C . GLY A 1 87 ? -9.258 2.508 2.963 1 98.81 87 GLY A C 1
ATOM 662 O O . GLY A 1 87 ? -9.211 1.974 4.074 1 98.81 87 GLY A O 1
ATOM 663 N N . GLU A 1 88 ? -8.336 3.254 2.525 1 98.94 88 GLU A N 1
ATOM 664 C CA . GLU A 1 88 ? -7.141 3.594 3.299 1 98.94 88 GLU A CA 1
ATOM 665 C C . GLU A 1 88 ? -7.148 5.066 3.703 1 98.94 88 GLU A C 1
ATOM 667 O O . GLU A 1 88 ? -7.395 5.941 2.873 1 98.94 88 GLU A O 1
ATOM 672 N N . VAL A 1 89 ? -6.934 5.297 4.988 1 98.88 89 VAL A N 1
ATOM 673 C CA . VAL A 1 89 ? -6.738 6.648 5.504 1 98.88 89 VAL A CA 1
ATOM 674 C C . VAL A 1 89 ? -5.27 7.039 5.387 1 98.88 89 VAL A C 1
ATOM 676 O O . VAL A 1 89 ? -4.383 6.281 5.793 1 98.88 89 VAL A O 1
ATOM 679 N N . GLN A 1 90 ? -5.039 8.188 4.801 1 98.19 90 GLN A N 1
ATOM 680 C CA . GLN A 1 90 ? -3.643 8.586 4.664 1 98.19 90 GLN A CA 1
ATOM 681 C C . GLN A 1 90 ? -3.49 10.102 4.789 1 98.19 90 GLN A C 1
ATOM 683 O O . GLN A 1 90 ? -4.477 10.836 4.715 1 98.19 90 GLN A O 1
ATOM 688 N N . LYS A 1 91 ? -2.303 10.484 5.078 1 98.25 91 LYS A N 1
ATOM 689 C CA . LYS A 1 91 ? -1.857 11.875 5.039 1 98.25 91 LYS A CA 1
ATOM 690 C C . LYS A 1 91 ? -2.719 12.75 5.945 1 98.25 91 LYS A C 1
ATOM 692 O O . LYS A 1 91 ? -3.186 13.812 5.527 1 98.25 91 LYS A O 1
ATOM 697 N N . LEU A 1 92 ? -2.979 12.242 7.113 1 98.69 92 LEU A N 1
ATOM 698 C CA . LEU A 1 92 ? -3.564 13.062 8.164 1 98.69 92 LEU A CA 1
ATOM 699 C C . LEU A 1 92 ? -2.492 13.875 8.891 1 98.69 92 LEU A C 1
ATOM 701 O O . LEU A 1 92 ? -1.613 13.305 9.539 1 98.69 92 LEU A O 1
ATOM 705 N N . PHE A 1 93 ? -2.559 15.172 8.758 1 98.56 93 PHE A N 1
ATOM 706 C CA . PHE A 1 93 ? -1.633 16 9.516 1 98.56 93 PHE A CA 1
ATOM 707 C C . PHE A 1 93 ? -2.215 17.391 9.742 1 98.56 93 PHE A C 1
ATOM 709 O O . PHE A 1 93 ? -3.086 17.844 8.984 1 98.56 93 PHE A O 1
ATOM 716 N N . VAL A 1 94 ? -1.788 17.984 10.797 1 98.56 94 VAL A N 1
ATOM 717 C CA . VAL A 1 94 ? -2.252 19.281 11.273 1 98.56 94 VAL A CA 1
ATOM 718 C C . VAL A 1 94 ? -1.06 20.219 11.461 1 98.56 94 VAL A C 1
ATOM 720 O O . VAL A 1 94 ? 0.027 19.781 11.852 1 98.56 94 VAL A O 1
ATOM 723 N N . HIS A 1 95 ? -1.248 21.438 11.164 1 98.44 95 HIS A N 1
ATOM 724 C CA . HIS A 1 95 ? -0.214 22.438 11.43 1 98.44 95 HIS A CA 1
ATOM 725 C C . HIS A 1 95 ? 0.289 22.328 12.867 1 98.44 95 HIS A C 1
ATOM 727 O O . HIS A 1 95 ? -0.508 22.25 13.805 1 98.44 95 HIS A O 1
ATOM 733 N N . PRO A 1 96 ? 1.614 22.422 13.008 1 97.69 96 PRO A N 1
ATOM 734 C CA . PRO A 1 96 ? 2.16 22.266 14.359 1 97.69 96 PRO A CA 1
ATOM 735 C C . PRO A 1 96 ? 1.585 23.281 15.352 1 97.69 96 PRO A C 1
ATOM 737 O O . PRO A 1 96 ? 1.323 22.938 16.5 1 97.69 96 PRO A O 1
ATOM 740 N N . ALA A 1 97 ? 1.255 24.438 14.914 1 96.62 97 ALA A N 1
ATOM 741 C CA . ALA A 1 97 ? 0.781 25.5 15.789 1 96.62 97 ALA A CA 1
ATOM 742 C C . ALA A 1 97 ? -0.698 25.328 16.125 1 96.62 97 ALA A C 1
ATOM 744 O O . ALA A 1 97 ? -1.235 26.016 16.984 1 96.62 97 ALA A O 1
ATOM 745 N N . ALA A 1 98 ? -1.344 24.453 15.453 1 96.94 98 ALA A N 1
ATOM 746 C CA . ALA A 1 98 ? -2.781 24.266 15.641 1 96.94 98 ALA A CA 1
ATOM 747 C C . ALA A 1 98 ? -3.076 22.938 16.328 1 96.94 98 ALA A C 1
ATOM 749 O O . ALA A 1 98 ? -4.223 22.484 16.359 1 96.94 98 ALA A O 1
ATOM 750 N N . ARG A 1 99 ? -2.074 22.281 16.859 1 94.69 99 ARG A N 1
ATOM 751 C CA . ARG A 1 99 ? -2.264 21.016 17.531 1 94.69 99 ARG A CA 1
ATOM 752 C C . ARG A 1 99 ? -2.943 21.203 18.891 1 94.69 99 ARG A C 1
ATOM 754 O O . ARG A 1 99 ? -2.941 22.312 19.438 1 94.69 99 ARG A O 1
ATOM 761 N N . GLY A 1 100 ? -3.602 20.141 19.281 1 93.25 100 GLY A N 1
ATOM 762 C CA . GLY A 1 100 ? -4.266 20.188 20.562 1 93.25 100 GLY A CA 1
ATOM 763 C C . GLY A 1 100 ? -5.641 20.828 20.516 1 93.25 100 GLY A C 1
ATOM 764 O O . GLY A 1 100 ? -6.273 21.047 21.547 1 93.25 100 GLY A O 1
ATOM 765 N N . LEU A 1 101 ? -6.121 21.094 19.375 1 94.75 101 LEU A N 1
ATOM 766 C CA . LEU A 1 101 ? -7.398 21.781 19.219 1 94.75 101 LEU A CA 1
ATOM 767 C C . LEU A 1 101 ? -8.477 20.828 18.734 1 94.75 101 LEU A C 1
ATOM 769 O O . LEU A 1 101 ? -9.594 21.25 18.422 1 94.75 101 LEU A O 1
ATOM 773 N N . GLY A 1 102 ? -8.148 19.562 18.562 1 97.19 102 GLY A N 1
ATOM 774 C CA . GLY A 1 102 ? -9.125 18.562 18.156 1 97.19 102 GLY A CA 1
ATOM 775 C C . GLY A 1 102 ? -9.32 18.5 16.656 1 97.19 102 GLY A C 1
ATOM 776 O O . GLY A 1 102 ? -10.258 17.859 16.172 1 97.19 102 GLY A O 1
ATOM 777 N N . ILE A 1 103 ? -8.477 19.125 15.93 1 98.31 103 ILE A N 1
ATOM 778 C CA . ILE A 1 103 ? -8.633 19.234 14.477 1 98.31 103 ILE A CA 1
ATOM 779 C C . ILE A 1 103 ? -8.508 17.844 13.852 1 98.31 103 ILE A C 1
ATOM 781 O O . ILE A 1 103 ? -9.344 17.453 13.031 1 98.31 103 ILE A O 1
ATOM 785 N N . ALA A 1 104 ? -7.488 17.109 14.227 1 98.62 104 ALA A N 1
ATOM 786 C CA . ALA A 1 104 ? -7.281 15.781 13.656 1 98.62 104 ALA A CA 1
ATOM 787 C C . ALA A 1 104 ? -8.461 14.859 13.969 1 98.62 104 ALA A C 1
ATOM 789 O O . ALA A 1 104 ? -8.898 14.094 13.117 1 98.62 104 ALA A O 1
ATOM 790 N N . ARG A 1 105 ? -8.93 14.953 15.141 1 98.25 105 ARG A N 1
ATOM 791 C CA . ARG A 1 105 ? -10.078 14.156 15.539 1 98.25 105 ARG A CA 1
ATOM 792 C C . ARG A 1 105 ? -11.297 14.469 14.68 1 98.25 105 ARG A C 1
ATOM 794 O O . ARG A 1 105 ? -12.016 13.562 14.258 1 98.25 105 ARG A O 1
ATOM 801 N N . THR A 1 106 ? -11.531 15.719 14.453 1 98.44 106 THR A N 1
ATOM 802 C CA . THR A 1 106 ? -12.68 16.141 13.648 1 98.44 106 THR A CA 1
ATOM 803 C C . THR A 1 106 ? -12.516 15.703 12.203 1 98.44 106 THR A C 1
ATOM 805 O O . THR A 1 106 ? -13.469 15.242 11.578 1 98.44 106 THR A O 1
ATOM 808 N N . LEU A 1 107 ? -11.305 15.852 11.641 1 98.75 107 LEU A N 1
ATOM 809 C CA . LEU A 1 107 ? -11.023 15.383 10.289 1 98.75 107 LEU A CA 1
ATOM 810 C C . LEU A 1 107 ? -11.297 13.891 10.164 1 98.75 107 LEU A C 1
ATOM 812 O O . LEU A 1 107 ? -11.961 13.453 9.227 1 98.75 107 LEU A O 1
ATOM 816 N N . LEU A 1 108 ? -10.797 13.133 11.125 1 98.62 108 LEU A N 1
ATOM 817 C CA . LEU A 1 108 ? -10.953 11.68 11.102 1 98.62 108 LEU A CA 1
ATOM 818 C C . LEU A 1 108 ? -12.422 11.289 11.219 1 98.62 108 LEU A C 1
ATOM 820 O O . LEU A 1 108 ? -12.891 10.398 10.5 1 98.62 108 LEU A O 1
ATOM 824 N N . ALA A 1 109 ? -13.156 11.914 12.078 1 98.31 109 ALA A N 1
ATOM 825 C CA . ALA A 1 109 ? -14.586 11.641 12.234 1 98.31 109 ALA A CA 1
ATOM 826 C C . ALA A 1 109 ? -15.344 11.922 10.938 1 98.31 109 ALA A C 1
ATOM 828 O O . ALA A 1 109 ? -16.219 11.141 10.547 1 98.31 109 ALA A O 1
ATOM 829 N N . THR A 1 110 ? -15.039 13.047 10.32 1 98.62 110 THR A N 1
ATOM 830 C CA . THR A 1 110 ? -15.656 13.406 9.055 1 98.62 110 THR A CA 1
ATOM 831 C C . THR A 1 110 ? -15.383 12.336 7.996 1 98.62 110 THR A C 1
ATOM 833 O O . THR A 1 110 ? -16.281 11.922 7.273 1 98.62 110 THR A O 1
ATOM 836 N N . LEU A 1 111 ? -14.141 11.945 7.934 1 98.75 111 LEU A N 1
ATOM 837 C CA . LEU A 1 111 ? -13.727 10.906 6.996 1 98.75 111 LEU A CA 1
ATOM 838 C C . LEU A 1 111 ? -14.484 9.609 7.258 1 98.75 111 LEU A C 1
ATOM 840 O O . LEU A 1 111 ? -14.977 8.969 6.32 1 98.75 111 LEU A O 1
ATOM 844 N N . GLU A 1 112 ? -14.602 9.172 8.445 1 98.62 112 GLU A N 1
ATOM 845 C CA . GLU A 1 112 ? -15.289 7.93 8.789 1 98.62 112 GLU A CA 1
ATOM 846 C C . GLU A 1 112 ? -16.766 7.996 8.422 1 98.62 112 GLU A C 1
ATOM 848 O O . GLU A 1 112 ? -17.344 7.012 7.953 1 98.62 112 GLU A O 1
ATOM 853 N N . GLU A 1 113 ? -17.375 9.109 8.672 1 98.25 113 GLU A N 1
ATOM 854 C CA . GLU A 1 113 ? -18.766 9.289 8.281 1 98.25 113 GLU A CA 1
ATOM 855 C C . GLU A 1 113 ? -18.953 9.125 6.773 1 98.25 113 GLU A C 1
ATOM 857 O O . GLU A 1 113 ? -19.875 8.461 6.324 1 98.25 113 GLU A O 1
ATOM 862 N N . GLU A 1 114 ? -18.094 9.781 6.035 1 98.31 114 GLU A N 1
ATOM 863 C CA . GLU A 1 114 ? -18.156 9.648 4.582 1 98.31 114 GLU A CA 1
ATOM 864 C C . GLU A 1 114 ? -17.922 8.203 4.148 1 98.31 114 GLU A C 1
ATOM 866 O O . GLU A 1 114 ? -18.562 7.723 3.213 1 98.31 114 GLU A O 1
ATOM 871 N N . ALA A 1 115 ? -16.938 7.539 4.758 1 98.69 115 ALA A N 1
ATOM 872 C CA . ALA A 1 115 ? -16.672 6.137 4.441 1 98.69 115 ALA A CA 1
ATOM 873 C C . ALA A 1 115 ? -17.938 5.293 4.582 1 98.69 115 ALA A C 1
ATOM 875 O O . ALA A 1 115 ? -18.219 4.441 3.736 1 98.69 115 ALA A O 1
ATOM 876 N N . CYS A 1 116 ? -18.719 5.559 5.609 1 97.62 116 CYS A N 1
ATOM 877 C CA . CYS A 1 116 ? -19.984 4.871 5.812 1 97.62 116 CYS A CA 1
ATOM 878 C C . CYS A 1 116 ? -20.953 5.164 4.672 1 97.62 116 CYS A C 1
ATOM 880 O O . CYS A 1 116 ? -21.594 4.254 4.152 1 97.62 116 CYS A O 1
ATOM 882 N N . ARG A 1 117 ? -21.031 6.355 4.336 1 97.12 117 ARG A N 1
ATOM 883 C CA . ARG A 1 117 ? -21.938 6.766 3.27 1 97.12 117 ARG A CA 1
ATOM 884 C C . ARG A 1 117 ? -21.562 6.109 1.945 1 97.12 117 ARG A C 1
ATOM 886 O O . ARG A 1 117 ? -22.438 5.785 1.138 1 97.12 117 ARG A O 1
ATOM 893 N N . LEU A 1 118 ? -20.297 5.91 1.731 1 97.25 118 LEU A N 1
ATOM 894 C CA . LEU A 1 118 ? -19.781 5.293 0.511 1 97.25 118 LEU A CA 1
ATOM 895 C C . LEU A 1 118 ? -20.016 3.783 0.535 1 97.25 118 LEU A C 1
ATOM 897 O O . LEU A 1 118 ? -19.734 3.096 -0.449 1 97.25 118 LEU A O 1
ATOM 901 N N . GLY A 1 119 ? -20.375 3.258 1.68 1 97.38 119 GLY A N 1
ATOM 902 C CA . GLY A 1 119 ? -20.625 1.832 1.813 1 97.38 119 GLY A CA 1
ATOM 903 C C . GLY A 1 119 ? -19.375 1.037 2.137 1 97.38 119 GLY A C 1
ATOM 904 O O . GLY A 1 119 ? -19.359 -0.19 2.016 1 97.38 119 GLY A O 1
ATOM 905 N N . LEU A 1 120 ? -18.328 1.699 2.48 1 98.56 120 LEU A N 1
ATOM 906 C CA . LEU A 1 120 ? -17.125 0.991 2.904 1 98.56 120 LEU A CA 1
ATOM 907 C C . LEU A 1 120 ? -17.344 0.293 4.242 1 98.56 120 LEU A C 1
ATOM 909 O O . LEU A 1 120 ? -17.984 0.849 5.137 1 98.56 120 LEU A O 1
ATOM 913 N N . THR A 1 121 ? -16.781 -0.935 4.371 1 98.31 121 THR A N 1
ATOM 914 C CA . THR A 1 121 ? -17.016 -1.697 5.594 1 98.31 121 THR A CA 1
ATOM 915 C C . THR A 1 121 ? -15.711 -1.895 6.359 1 98.31 121 THR A C 1
ATOM 917 O O . THR A 1 121 ? -15.711 -2.396 7.484 1 98.31 121 THR A O 1
ATOM 920 N N . LEU A 1 122 ? -14.594 -1.487 5.754 1 98.88 122 LEU A N 1
ATOM 921 C CA . LEU A 1 122 ? -13.289 -1.608 6.402 1 98.88 122 LEU A CA 1
ATOM 922 C C . LEU A 1 122 ? -12.398 -0.425 6.047 1 98.88 122 LEU A C 1
ATOM 924 O O . LEU A 1 122 ? -12.234 -0.091 4.871 1 98.88 122 LEU A O 1
ATOM 928 N N . LEU A 1 123 ? -11.867 0.216 7.047 1 98.94 123 LEU A N 1
ATOM 929 C CA . LEU A 1 123 ? -10.836 1.232 6.891 1 98.94 123 LEU A CA 1
ATOM 930 C C . LEU A 1 123 ? -9.492 0.733 7.43 1 98.94 123 LEU A C 1
ATOM 932 O O . LEU A 1 123 ? -9.445 0.061 8.461 1 98.94 123 LEU A O 1
ATOM 936 N N . VAL A 1 124 ? -8.43 1.035 6.766 1 98.94 124 VAL A N 1
ATOM 937 C CA . VAL A 1 124 ? -7.094 0.657 7.211 1 98.94 124 VAL A CA 1
ATOM 938 C C . VAL A 1 124 ? -6.172 1.874 7.172 1 98.94 124 VAL A C 1
ATOM 940 O O . VAL A 1 124 ? -6.438 2.838 6.449 1 98.94 124 VAL A O 1
ATOM 943 N N . LEU A 1 125 ? -5.164 1.87 7.949 1 98.88 125 LEU A N 1
ATOM 944 C CA . LEU A 1 125 ? -4.098 2.865 7.898 1 98.88 125 LEU A CA 1
ATOM 945 C C . LEU A 1 125 ? -2.814 2.32 8.516 1 98.88 125 LEU A C 1
ATOM 947 O O . LEU A 1 125 ? -2.824 1.258 9.141 1 98.88 125 LEU A O 1
ATOM 951 N N . ASP A 1 126 ? -1.727 3.002 8.258 1 98.56 126 ASP A N 1
ATOM 952 C CA . ASP A 1 126 ? -0.498 2.82 9.031 1 98.56 126 ASP A CA 1
ATOM 953 C C . ASP A 1 126 ? 0.033 4.16 9.539 1 98.56 126 ASP A C 1
ATOM 955 O O . ASP A 1 126 ? -0.253 5.207 8.961 1 98.56 126 ASP A O 1
ATOM 959 N N . THR A 1 127 ? 0.684 4.16 10.656 1 98.38 127 THR A N 1
ATOM 960 C CA . THR A 1 127 ? 1.21 5.355 11.312 1 98.38 127 THR A CA 1
ATOM 961 C C . THR A 1 127 ? 2.486 5.035 12.078 1 98.38 127 THR A C 1
ATOM 963 O O . THR A 1 127 ? 2.75 3.873 12.398 1 98.38 127 THR A O 1
ATOM 966 N N . GLU A 1 128 ? 3.246 6.055 12.336 1 98.25 128 GLU A N 1
ATOM 967 C CA . GLU A 1 128 ? 4.43 5.871 13.164 1 98.25 128 GLU A CA 1
ATOM 968 C C . GLU A 1 128 ? 4.051 5.387 14.562 1 98.25 128 GLU A C 1
ATOM 970 O O . GLU A 1 128 ? 3.287 6.047 15.273 1 98.25 128 GLU A O 1
ATOM 975 N N . ALA A 1 129 ? 4.668 4.246 15 1 98.56 129 ALA A N 1
ATOM 976 C CA . ALA A 1 129 ? 4.414 3.729 16.344 1 98.56 129 ALA A CA 1
ATOM 977 C C . ALA A 1 129 ? 4.852 4.727 17.406 1 98.56 129 ALA A C 1
ATOM 979 O O . ALA A 1 129 ? 5.938 5.309 17.312 1 98.56 129 ALA A O 1
ATOM 980 N N . GLY A 1 130 ? 3.941 4.945 18.375 1 97.44 130 GLY A N 1
ATOM 981 C CA . GLY A 1 130 ? 4.254 5.836 19.469 1 97.44 130 GLY A CA 1
ATOM 982 C C . GLY A 1 130 ? 3.957 7.293 19.172 1 97.44 130 GLY A C 1
ATOM 983 O O . GLY A 1 130 ? 4.148 8.156 20.031 1 97.44 130 GLY A O 1
ATOM 984 N N . SER A 1 131 ? 3.492 7.613 18 1 97.06 131 SER A N 1
ATOM 985 C CA . SER A 1 131 ? 3.234 9 17.609 1 97.06 131 SER A CA 1
ATOM 986 C C . SER A 1 131 ? 1.941 9.516 18.234 1 97.06 131 SER A C 1
ATOM 988 O O . SER A 1 131 ? 1.153 8.742 18.781 1 97.06 131 SER A O 1
ATOM 990 N N . ASP A 1 132 ? 1.797 10.797 18.109 1 95.19 132 ASP A N 1
ATOM 991 C CA . ASP A 1 132 ? 0.539 11.406 18.531 1 95.19 132 ASP A CA 1
ATOM 992 C C . ASP A 1 132 ? -0.625 10.906 17.672 1 95.19 132 ASP A C 1
ATOM 994 O O . ASP A 1 132 ? -1.73 10.703 18.188 1 95.19 132 ASP A O 1
ATOM 998 N N . ALA A 1 133 ? -0.375 10.727 16.453 1 96.25 133 ALA A N 1
ATOM 999 C CA . ALA A 1 133 ? -1.414 10.195 15.57 1 96.25 133 ALA A CA 1
ATOM 1000 C C . ALA A 1 133 ? -1.871 8.812 16.031 1 96.25 133 ALA A C 1
ATOM 1002 O O . ALA A 1 133 ? -3.068 8.516 16.031 1 96.25 133 ALA A O 1
ATOM 1003 N N . GLU A 1 134 ? -0.918 8 16.359 1 98.19 134 GLU A N 1
ATOM 1004 C CA . GLU A 1 134 ? -1.298 6.668 16.828 1 98.19 134 GLU A CA 1
ATOM 1005 C C . GLU A 1 134 ? -2.209 6.754 18.047 1 98.19 134 GLU A C 1
ATOM 1007 O O . GLU A 1 134 ? -3.18 6 18.156 1 98.19 134 GLU A O 1
ATOM 1012 N N . ARG A 1 135 ? -1.833 7.602 18.969 1 97.88 135 ARG A N 1
ATOM 1013 C CA . ARG A 1 135 ? -2.658 7.789 20.156 1 97.88 135 ARG A CA 1
ATOM 1014 C C . ARG A 1 135 ? -4.086 8.164 19.781 1 97.88 135 ARG A C 1
ATOM 1016 O O . ARG A 1 135 ? -5.043 7.68 20.391 1 97.88 135 ARG A O 1
ATOM 1023 N N . LEU A 1 136 ? -4.211 9.039 18.844 1 98 136 LEU A N 1
ATOM 1024 C CA . LEU A 1 136 ? -5.527 9.43 18.359 1 98 136 LEU A CA 1
ATOM 1025 C C . LEU A 1 136 ? -6.301 8.211 17.859 1 98 136 LEU A C 1
ATOM 1027 O O . LEU A 1 136 ? -7.469 8.031 18.203 1 98 136 LEU A O 1
ATOM 1031 N N . TYR A 1 137 ? -5.676 7.379 17 1 98.56 137 TYR A N 1
ATOM 1032 C CA . TYR A 1 137 ? -6.352 6.215 16.438 1 98.56 137 TYR A CA 1
ATOM 1033 C C . TYR A 1 137 ? -6.805 5.262 17.547 1 98.56 137 TYR A C 1
ATOM 1035 O O . TYR A 1 137 ? -7.934 4.77 17.516 1 98.56 137 TYR A O 1
ATOM 1043 N N . ARG A 1 138 ? -5.914 5.039 18.484 1 98.19 138 ARG A N 1
ATOM 1044 C CA . ARG A 1 138 ? -6.273 4.184 19.609 1 98.19 138 ARG A CA 1
ATOM 1045 C C . ARG A 1 138 ? -7.48 4.742 20.359 1 98.19 138 ARG A C 1
ATOM 1047 O O . ARG A 1 138 ? -8.422 4.008 20.656 1 98.19 138 ARG A O 1
ATOM 1054 N N . ARG A 1 139 ? -7.457 5.992 20.609 1 97.69 139 ARG A N 1
ATOM 1055 C CA . ARG A 1 139 ? -8.523 6.645 21.359 1 97.69 139 ARG A CA 1
ATOM 1056 C C . ARG A 1 139 ? -9.836 6.602 20.578 1 97.69 139 ARG A C 1
ATOM 1058 O O . ARG A 1 139 ? -10.914 6.57 21.172 1 97.69 139 ARG A O 1
ATOM 1065 N N . GLN A 1 140 ? -9.703 6.629 19.312 1 97.44 140 GLN A N 1
ATOM 1066 C CA . GLN A 1 140 ? -10.891 6.672 18.469 1 97.44 140 GLN A CA 1
ATOM 1067 C C . GLN A 1 140 ? -11.391 5.266 18.141 1 97.44 140 GLN A C 1
ATOM 1069 O O . GLN A 1 140 ? -12.242 5.09 17.266 1 97.44 140 GLN A O 1
ATOM 1074 N N . GLY A 1 141 ? -10.836 4.27 18.719 1 97.81 141 GLY A N 1
ATOM 1075 C CA . GLY A 1 141 ? -11.391 2.928 18.656 1 97.81 141 GLY A CA 1
ATOM 1076 C C . GLY A 1 141 ? -10.844 2.105 17.5 1 97.81 141 GLY A C 1
ATOM 1077 O O . GLY A 1 141 ? -11.414 1.074 17.141 1 97.81 141 GLY A O 1
ATOM 1078 N N . TRP A 1 142 ? -9.82 2.576 16.906 1 98.75 142 TRP A N 1
ATOM 1079 C CA . TRP A 1 142 ? -9.164 1.761 15.898 1 98.75 142 TRP A CA 1
ATOM 1080 C C . TRP A 1 142 ? -8.445 0.573 16.531 1 98.75 142 TRP A C 1
ATOM 1082 O O . TRP A 1 142 ? -7.895 0.688 17.625 1 98.75 142 TRP A O 1
ATOM 1092 N N . GLN A 1 143 ? -8.406 -0.562 15.82 1 98.69 143 GLN A N 1
ATOM 1093 C CA . GLN A 1 143 ? -7.773 -1.777 16.312 1 98.69 143 GLN A CA 1
ATOM 1094 C C . GLN A 1 143 ? -6.391 -1.97 15.703 1 98.69 143 GLN A C 1
ATOM 1096 O O . GLN A 1 143 ? -6.223 -1.867 14.484 1 98.69 143 GLN A O 1
ATOM 1101 N N . LYS A 1 144 ? -5.473 -2.268 16.516 1 98.75 144 LYS A N 1
ATOM 1102 C 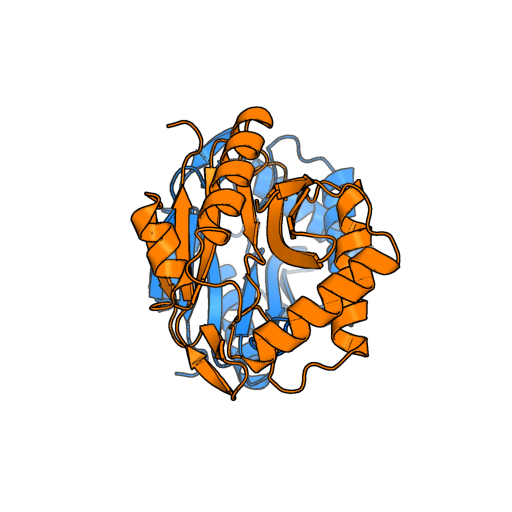CA . LYS A 1 144 ? -4.105 -2.484 16.062 1 98.75 144 LYS A CA 1
ATOM 1103 C C . LYS A 1 144 ? -3.936 -3.883 15.469 1 98.75 144 LYS A C 1
ATOM 1105 O O . LYS A 1 144 ? -4.34 -4.871 16.078 1 98.75 144 LYS A O 1
ATOM 1110 N N . CYS A 1 145 ? -3.416 -3.922 14.312 1 98.56 145 CYS A N 1
ATOM 1111 C CA . CYS A 1 145 ? -3.014 -5.172 13.672 1 98.56 145 CYS A CA 1
ATOM 1112 C C . CYS A 1 145 ? -1.674 -5.652 14.211 1 98.56 145 CYS A C 1
ATOM 1114 O O . CYS A 1 145 ? -1.546 -6.809 14.625 1 98.56 145 CYS A O 1
ATOM 1116 N N . GLY A 1 146 ? -0.705 -4.797 14.109 1 98.69 146 GLY A N 1
ATOM 1117 C CA . GLY A 1 146 ? 0.665 -5.066 14.523 1 98.69 146 GLY A CA 1
ATOM 1118 C C . GLY A 1 146 ? 1.642 -3.994 14.078 1 98.69 146 GLY A C 1
ATOM 1119 O O . GLY A 1 146 ? 1.233 -2.916 13.641 1 98.69 146 GLY A O 1
ATOM 1120 N N . GLU A 1 147 ? 2.957 -4.293 14.281 1 98.81 147 GLU A N 1
ATOM 1121 C CA . GLU A 1 147 ? 4.004 -3.332 13.945 1 98.81 147 GLU A CA 1
ATOM 1122 C C . GLU A 1 147 ? 5.082 -3.975 13.078 1 98.81 147 GLU A C 1
ATOM 1124 O O . GLU A 1 147 ? 5.367 -5.164 13.211 1 98.81 147 GLU A O 1
ATOM 1129 N N . ILE A 1 148 ? 5.629 -3.232 12.242 1 98.88 148 ILE A N 1
ATOM 1130 C CA . ILE A 1 148 ? 6.832 -3.6 11.508 1 98.88 148 ILE A CA 1
ATOM 1131 C C . ILE A 1 148 ? 7.98 -2.674 11.898 1 98.88 148 ILE A C 1
ATOM 1133 O O . ILE A 1 148 ? 7.91 -1.461 11.68 1 98.88 148 ILE A O 1
ATOM 1137 N N . PRO A 1 149 ? 9.031 -3.178 12.445 1 98.62 149 PRO A N 1
ATOM 1138 C CA . PRO A 1 149 ? 10.164 -2.344 12.852 1 98.62 149 PRO A CA 1
ATOM 1139 C C . PRO A 1 149 ? 10.906 -1.732 11.664 1 98.62 149 PRO A C 1
ATOM 1141 O O . PRO A 1 149 ? 10.898 -2.297 10.57 1 98.62 149 PRO A O 1
ATOM 1144 N N . ASP A 1 150 ? 11.523 -0.524 11.922 1 98.38 150 ASP A N 1
ATOM 1145 C CA . ASP A 1 150 ? 12.414 0.136 10.977 1 98.38 150 ASP A CA 1
ATOM 1146 C C . ASP A 1 150 ? 11.719 0.356 9.633 1 98.38 150 ASP A C 1
ATOM 1148 O O . ASP A 1 150 ? 12.359 0.304 8.586 1 98.38 150 ASP A O 1
ATOM 1152 N N . TYR A 1 151 ? 10.484 0.542 9.656 1 98.81 151 TYR A N 1
ATOM 1153 C CA . TYR A 1 151 ? 9.672 0.591 8.445 1 98.81 151 TYR A CA 1
ATOM 1154 C C . TYR A 1 151 ? 9.914 1.886 7.684 1 98.81 151 TYR A C 1
ATOM 1156 O O . TYR A 1 151 ? 9.961 1.886 6.449 1 98.81 151 TYR A O 1
ATOM 1164 N N . ALA A 1 152 ? 10.023 2.967 8.375 1 98.5 152 ALA A N 1
ATOM 1165 C CA . ALA A 1 152 ? 10.195 4.281 7.766 1 98.5 152 ALA A CA 1
ATOM 1166 C C . ALA A 1 152 ? 11.234 5.109 8.516 1 98.5 152 ALA A C 1
ATOM 1168 O O . ALA A 1 152 ? 11.547 4.824 9.672 1 98.5 152 ALA A O 1
ATOM 1169 N N . LEU A 1 153 ? 11.742 6.102 7.844 1 98.12 153 LEU A N 1
ATOM 1170 C CA . LEU A 1 153 ? 12.625 7.066 8.484 1 98.12 153 LEU A CA 1
ATOM 1171 C C . LEU A 1 153 ? 11.867 8.336 8.867 1 98.12 153 LEU A C 1
ATOM 1173 O O . LEU A 1 153 ? 11.023 8.812 8.109 1 98.12 153 LEU A O 1
ATOM 1177 N N . SER A 1 154 ? 12.188 8.844 10.102 1 97.25 154 SER A N 1
ATOM 1178 C CA . SER A 1 154 ? 11.766 10.203 10.406 1 97.25 154 SER A CA 1
ATOM 1179 C C . SER A 1 154 ? 12.508 11.219 9.547 1 97.25 154 SER A C 1
ATOM 1181 O O . SER A 1 154 ? 13.547 10.898 8.953 1 97.25 154 SER A O 1
ATOM 1183 N N . PRO A 1 155 ? 11.992 12.445 9.477 1 97.81 155 PRO A N 1
ATOM 1184 C CA . PRO A 1 155 ? 12.648 13.438 8.617 1 97.81 155 PRO A CA 1
ATOM 1185 C C . PRO A 1 155 ? 14.133 13.609 8.945 1 97.81 155 PRO A C 1
ATOM 1187 O O . PRO A 1 155 ? 14.93 13.914 8.062 1 97.81 155 PRO A O 1
ATOM 1190 N N . ASP A 1 156 ? 14.477 13.336 10.133 1 96.56 156 ASP A N 1
ATOM 1191 C CA . ASP A 1 156 ? 15.875 13.492 10.523 1 96.56 156 ASP A CA 1
ATOM 1192 C C . ASP A 1 156 ? 16.672 12.211 10.273 1 96.56 156 ASP A C 1
ATOM 1194 O O . ASP A 1 156 ? 17.844 12.125 10.625 1 96.56 156 ASP A O 1
ATOM 1198 N N . GLY A 1 157 ? 16.062 11.195 9.797 1 97.25 157 GLY A N 1
ATOM 1199 C CA . GLY A 1 157 ? 16.781 10.023 9.312 1 97.25 157 GLY A CA 1
ATOM 1200 C C . GLY A 1 157 ? 16.734 8.852 10.281 1 97.25 157 GLY A C 1
ATOM 1201 O O . GLY A 1 157 ? 17.281 7.785 9.992 1 97.25 157 GLY A O 1
ATOM 1202 N N . ARG A 1 158 ? 16.109 9.008 11.43 1 97.69 158 ARG A N 1
ATOM 1203 C CA . ARG A 1 158 ? 16.016 7.906 12.391 1 97.69 158 ARG A CA 1
ATOM 1204 C C . ARG A 1 158 ? 14.906 6.934 11.992 1 97.69 158 ARG A C 1
ATOM 1206 O O . ARG A 1 158 ? 13.781 7.348 11.703 1 97.69 158 ARG A O 1
ATOM 1213 N N . PRO A 1 159 ? 15.297 5.578 11.977 1 98.19 159 PRO A N 1
ATOM 1214 C CA . PRO A 1 159 ? 14.25 4.605 11.641 1 98.19 159 PRO A CA 1
ATOM 1215 C C . PRO A 1 159 ? 13.195 4.477 12.734 1 98.19 159 PRO A C 1
ATOM 1217 O O . PRO A 1 159 ? 13.492 4.641 13.914 1 98.19 159 PRO A O 1
ATOM 1220 N N . HIS A 1 160 ? 12.047 4.191 12.391 1 98.38 160 HIS A N 1
ATOM 1221 C CA . HIS A 1 160 ? 10.969 3.938 13.336 1 98.38 160 HIS A CA 1
ATOM 1222 C C . HIS A 1 160 ? 10.016 2.865 12.812 1 98.38 160 HIS A C 1
ATOM 1224 O O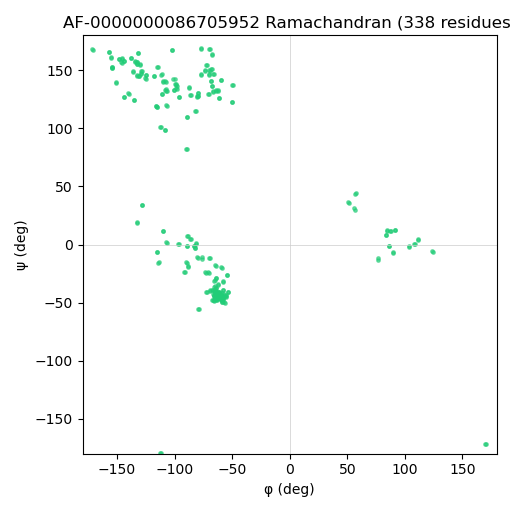 . HIS A 1 160 ? 9.938 2.639 11.602 1 98.38 160 HIS A O 1
ATOM 1230 N N . ALA A 1 161 ? 9.352 2.264 13.766 1 98.75 161 ALA A N 1
ATOM 1231 C CA . ALA A 1 161 ? 8.352 1.256 13.438 1 98.75 161 ALA A CA 1
ATOM 1232 C C . ALA A 1 161 ? 7.062 1.907 12.945 1 98.75 161 ALA A C 1
ATOM 1234 O O . ALA A 1 161 ? 6.727 3.021 13.352 1 98.75 161 ALA A O 1
ATOM 1235 N N . THR A 1 162 ? 6.453 1.21 12.031 1 98.62 162 THR A N 1
ATOM 1236 C CA . THR A 1 162 ? 5.086 1.563 11.672 1 98.62 162 THR A CA 1
ATOM 1237 C C . THR A 1 162 ? 4.086 0.641 12.375 1 98.62 162 THR A C 1
ATOM 1239 O O . THR A 1 162 ? 4.352 -0.551 12.547 1 98.62 162 THR A O 1
ATOM 1242 N N . ALA A 1 163 ? 2.977 1.202 12.781 1 98.81 163 ALA A N 1
ATOM 1243 C CA . ALA A 1 163 ? 1.85 0.442 13.312 1 98.81 163 ALA A CA 1
ATOM 1244 C C . ALA A 1 163 ? 0.683 0.428 12.328 1 98.81 163 ALA A C 1
ATOM 1246 O O . ALA A 1 163 ? 0.31 1.47 11.789 1 98.81 163 ALA A O 1
ATOM 1247 N N . TYR A 1 164 ? 0.116 -0.72 12.094 1 98.88 164 TYR A N 1
ATOM 1248 C CA . TYR A 1 164 ? -1.047 -0.879 11.227 1 98.88 164 TYR A CA 1
ATOM 1249 C C . TYR A 1 164 ? -2.332 -0.942 12.047 1 98.88 164 TYR A C 1
ATOM 1251 O O . TYR A 1 164 ? -2.379 -1.603 13.086 1 98.88 164 TYR A O 1
ATOM 1259 N N . TYR A 1 165 ? -3.348 -0.248 11.602 1 98.88 165 TYR A N 1
ATOM 1260 C CA . TYR A 1 165 ? -4.641 -0.202 12.273 1 98.88 165 TYR A CA 1
ATOM 1261 C C . TYR A 1 165 ? -5.777 -0.427 11.281 1 98.88 165 TYR A C 1
ATOM 1263 O O . TYR A 1 165 ? -5.625 -0.182 10.086 1 98.88 165 TYR A O 1
ATOM 1271 N N . TYR A 1 166 ? -6.891 -0.873 11.828 1 98.88 166 TYR A N 1
ATOM 1272 C CA . TYR A 1 166 ? -8.109 -0.977 11.031 1 98.88 166 TYR A CA 1
ATOM 1273 C C . TYR A 1 166 ? -9.336 -0.626 11.867 1 98.88 166 TYR A C 1
ATOM 1275 O O . TYR A 1 166 ? -9.289 -0.662 13.102 1 98.88 166 TYR A O 1
ATOM 1283 N N . LYS A 1 167 ? -10.352 -0.261 11.211 1 98.75 167 LYS A N 1
ATOM 1284 C CA . LYS A 1 167 ? -11.633 0.06 11.844 1 98.75 167 LYS A CA 1
ATOM 1285 C C . LYS A 1 167 ? -12.797 -0.226 10.898 1 98.75 167 LYS A C 1
ATOM 1287 O O . LYS A 1 167 ? -12.688 -0.014 9.688 1 98.75 167 LYS A O 1
ATOM 1292 N N . ARG A 1 168 ? -13.867 -0.762 11.352 1 97.88 168 ARG A N 1
ATOM 1293 C CA . ARG A 1 168 ? -15.125 -0.878 10.625 1 97.88 168 ARG A CA 1
ATOM 1294 C C . ARG A 1 168 ? -16 0.349 10.844 1 97.88 168 ARG A C 1
ATOM 1296 O O . ARG A 1 168 ? -16.547 0.537 11.938 1 97.88 168 ARG A O 1
ATOM 1303 N N . PRO A 1 169 ? -16.094 1.078 9.805 1 94.5 169 PRO A N 1
ATOM 1304 C CA . PRO A 1 169 ? -16.875 2.295 10.016 1 94.5 169 PRO A CA 1
ATOM 1305 C C . PRO A 1 169 ? -18.344 2.002 10.305 1 94.5 169 PRO A C 1
ATOM 1307 O O . PRO A 1 169 ? -18.906 1.029 9.789 1 94.5 169 PRO A O 1
ATOM 1310 N N . GLY A 1 170 ? -19.031 2.854 11.18 1 81.56 170 GLY A N 1
ATOM 1311 C CA . GLY A 1 170 ? -20.438 2.701 11.508 1 81.56 170 GLY A CA 1
ATOM 1312 C C . GLY A 1 170 ? -20.703 1.571 12.484 1 81.56 170 GLY A C 1
ATOM 1313 O O . GLY A 1 170 ? -21.828 1.404 12.961 1 81.56 170 GLY A O 1
ATOM 1314 N N . ALA A 1 171 ? -19.812 0.669 12.812 1 69.69 171 ALA A N 1
ATOM 1315 C CA . ALA A 1 171 ? -20.016 -0.398 13.781 1 69.69 171 ALA A CA 1
ATOM 1316 C C . ALA A 1 171 ? -19.75 0.096 15.203 1 69.69 171 ALA A C 1
ATOM 1318 O O . ALA A 1 171 ? -18.938 1.007 15.406 1 69.69 171 ALA A O 1
ATOM 1319 N N . MET B 1 1 ? 14.375 -28.672 -16.188 1 89.12 1 MET B N 1
ATOM 1320 C CA . MET B 1 1 ? 14.5 -28.016 -14.883 1 89.12 1 MET B CA 1
ATOM 1321 C C . MET B 1 1 ? 13.922 -26.609 -14.922 1 89.12 1 MET B C 1
ATOM 1323 O O . MET B 1 1 ? 13.969 -25.938 -15.961 1 89.12 1 MET B O 1
ATOM 1327 N N . VAL B 1 2 ? 13.266 -26.172 -13.922 1 95.81 2 VAL B N 1
ATOM 1328 C CA . VAL B 1 2 ? 12.648 -24.844 -13.891 1 95.81 2 VAL B CA 1
ATOM 1329 C C . VAL B 1 2 ? 13.734 -23.781 -13.789 1 95.81 2 VAL B C 1
ATOM 1331 O O . VAL B 1 2 ? 14.688 -23.922 -13.016 1 95.81 2 VAL B O 1
ATOM 1334 N N . GLN B 1 3 ? 13.68 -22.812 -14.648 1 97.38 3 GLN B N 1
ATOM 1335 C CA . GLN B 1 3 ? 14.641 -21.719 -14.648 1 97.38 3 GLN B CA 1
ATOM 1336 C C . GLN B 1 3 ? 13.969 -20.406 -14.25 1 97.38 3 GLN B C 1
ATOM 1338 O O . GLN B 1 3 ? 12.805 -20.172 -14.586 1 97.38 3 GLN B O 1
ATOM 1343 N N . ILE B 1 4 ? 14.758 -19.562 -13.547 1 98.56 4 ILE B N 1
ATOM 1344 C CA . ILE B 1 4 ? 14.258 -18.25 -13.156 1 98.56 4 ILE B CA 1
ATOM 1345 C C . ILE B 1 4 ? 14.93 -17.172 -14.008 1 98.56 4 ILE B C 1
ATOM 1347 O O . ILE B 1 4 ? 16.156 -17.188 -14.188 1 98.56 4 ILE B O 1
ATOM 1351 N N . SER B 1 5 ? 14.141 -16.281 -14.539 1 98.19 5 SER B N 1
ATOM 1352 C CA . SER B 1 5 ? 14.68 -15.156 -15.305 1 98.19 5 SER B CA 1
ATOM 1353 C C . SER B 1 5 ? 14.047 -13.844 -14.875 1 98.19 5 SER B C 1
ATOM 1355 O O . SER B 1 5 ? 12.852 -13.797 -14.562 1 98.19 5 SER B O 1
ATOM 1357 N N . ARG B 1 6 ? 14.852 -12.82 -14.93 1 98.38 6 ARG B N 1
ATOM 1358 C CA . ARG B 1 6 ? 14.336 -11.469 -14.742 1 98.38 6 ARG B CA 1
ATOM 1359 C C . ARG B 1 6 ? 13.859 -10.875 -16.062 1 98.38 6 ARG B C 1
ATOM 1361 O O . ARG B 1 6 ? 14.531 -11.008 -17.078 1 98.38 6 ARG B O 1
ATOM 1368 N N . LEU B 1 7 ? 12.727 -10.258 -16.062 1 98.31 7 LEU B N 1
ATOM 1369 C CA . LEU B 1 7 ? 12.234 -9.547 -17.234 1 98.31 7 LEU B CA 1
ATOM 1370 C C . LEU B 1 7 ? 12.32 -8.039 -17.031 1 98.31 7 LEU B C 1
ATOM 1372 O O . LEU B 1 7 ? 11.633 -7.488 -16.156 1 98.31 7 LEU B O 1
ATOM 1376 N N . ASN B 1 8 ? 13.07 -7.348 -17.875 1 97.94 8 ASN B N 1
ATOM 1377 C CA . ASN B 1 8 ? 13.211 -5.898 -17.766 1 97.94 8 ASN B CA 1
ATOM 1378 C C . ASN B 1 8 ? 12.172 -5.172 -18.625 1 97.94 8 ASN B C 1
ATOM 1380 O O . ASN B 1 8 ? 11.945 -3.977 -18.438 1 97.94 8 ASN B O 1
ATOM 1384 N N . THR B 1 9 ? 11.727 -5.875 -19.594 1 98 9 THR B N 1
ATOM 1385 C CA . THR B 1 9 ? 10.594 -5.473 -20.422 1 98 9 THR B CA 1
ATOM 1386 C C . THR B 1 9 ? 9.633 -6.641 -20.625 1 98 9 THR B C 1
ATOM 1388 O O . THR B 1 9 ? 9.984 -7.797 -20.375 1 98 9 THR B O 1
ATOM 1391 N N . LEU B 1 10 ? 8.453 -6.242 -20.938 1 97.69 10 LEU B N 1
ATOM 1392 C CA . LEU B 1 10 ? 7.457 -7.277 -21.188 1 97.69 10 LEU B CA 1
ATOM 1393 C C . LEU B 1 10 ? 7.055 -7.289 -22.656 1 97.69 10 LEU B C 1
ATOM 1395 O O . LEU B 1 10 ? 6.273 -6.438 -23.094 1 97.69 10 LEU B O 1
ATOM 1399 N N . GLY B 1 11 ? 7.613 -8.227 -23.406 1 95.88 11 GLY B N 1
ATOM 1400 C CA . GLY B 1 11 ? 7.188 -8.398 -24.781 1 95.88 11 GLY B CA 1
ATOM 1401 C C . GLY B 1 11 ? 5.781 -8.961 -24.906 1 95.88 11 GLY B C 1
ATOM 1402 O O . GLY B 1 11 ? 5.215 -9.445 -23.922 1 95.88 11 GLY B O 1
ATOM 1403 N N . THR B 1 12 ? 5.254 -8.93 -26.062 1 96 12 THR B N 1
ATOM 1404 C CA . THR B 1 12 ? 3.873 -9.328 -26.328 1 96 12 THR B CA 1
ATOM 1405 C C . THR B 1 12 ? 3.65 -10.789 -25.938 1 96 12 THR B C 1
ATOM 1407 O O . THR B 1 12 ? 2.646 -11.117 -25.297 1 96 12 THR B O 1
ATOM 1410 N N . GLU B 1 13 ? 4.508 -11.641 -26.25 1 96 13 GLU B N 1
ATOM 1411 C CA . GLU B 1 13 ? 4.355 -13.07 -25.984 1 96 13 GLU B CA 1
ATOM 1412 C C . GLU B 1 13 ? 4.387 -13.344 -24.469 1 96 13 GLU B C 1
ATOM 1414 O O . GLU B 1 13 ? 3.559 -14.094 -23.953 1 96 13 GLU B O 1
ATOM 1419 N N . ASP B 1 14 ? 5.34 -12.789 -23.812 1 97.56 14 ASP B N 1
ATOM 1420 C CA . ASP B 1 14 ? 5.43 -12.945 -22.375 1 97.56 14 ASP B CA 1
ATOM 1421 C C . ASP B 1 14 ? 4.184 -12.383 -21.688 1 97.56 14 ASP B C 1
ATOM 1423 O O . ASP B 1 14 ? 3.645 -13 -20.766 1 97.56 14 ASP B O 1
ATOM 1427 N N . ALA B 1 15 ? 3.766 -11.211 -22.156 1 98.12 15 ALA B N 1
ATOM 1428 C CA . ALA B 1 15 ? 2.584 -10.586 -21.562 1 98.12 15 ALA B CA 1
ATOM 1429 C C . ALA B 1 15 ? 1.358 -11.484 -21.719 1 98.12 15 ALA B C 1
ATOM 1431 O O . ALA B 1 15 ? 0.571 -11.625 -20.781 1 98.12 15 ALA B O 1
ATOM 1432 N N . ARG B 1 16 ? 1.235 -12.062 -22.875 1 97.56 16 ARG B N 1
ATOM 1433 C CA . ARG B 1 16 ? 0.11 -12.953 -23.125 1 97.56 16 ARG B CA 1
ATOM 1434 C C . ARG B 1 16 ? 0.178 -14.188 -22.234 1 97.56 16 ARG B C 1
ATOM 1436 O O . ARG B 1 16 ? -0.833 -14.602 -21.672 1 97.56 16 ARG B O 1
ATOM 1443 N N . ALA B 1 17 ? 1.313 -14.766 -22.125 1 98.31 17 ALA B N 1
ATOM 1444 C CA . ALA B 1 17 ? 1.501 -15.945 -21.281 1 98.31 17 ALA B CA 1
ATOM 1445 C C . ALA B 1 17 ? 1.207 -15.617 -19.828 1 98.31 17 ALA B C 1
ATOM 1447 O O . ALA B 1 17 ? 0.565 -16.406 -19.125 1 98.31 17 ALA B O 1
ATOM 1448 N N . LEU B 1 18 ? 1.648 -14.516 -19.406 1 98.81 18 LEU B N 1
ATOM 1449 C CA . LEU B 1 18 ? 1.437 -14.102 -18.016 1 98.81 18 LEU B CA 1
ATOM 1450 C C . LEU B 1 18 ? -0.035 -13.789 -17.766 1 98.81 18 LEU B C 1
ATOM 1452 O O . LEU B 1 18 ? -0.555 -14.078 -16.688 1 98.81 18 LEU B O 1
ATOM 1456 N N . ALA B 1 19 ? -0.68 -13.156 -18.734 1 98.81 19 ALA B N 1
ATOM 1457 C CA . ALA B 1 19 ? -2.115 -12.914 -18.609 1 98.81 19 ALA B CA 1
ATOM 1458 C C . ALA B 1 19 ? -2.883 -14.219 -18.453 1 98.81 19 ALA B C 1
ATOM 1460 O O . ALA B 1 19 ? -3.771 -14.328 -17.594 1 98.81 19 ALA B O 1
ATOM 1461 N N . HIS B 1 20 ? -2.502 -15.172 -19.25 1 98.44 20 HIS B N 1
ATOM 1462 C CA . HIS B 1 20 ? -3.129 -16.484 -19.141 1 98.44 20 HIS B CA 1
ATOM 1463 C C . HIS B 1 20 ? -2.859 -17.109 -17.781 1 98.44 20 HIS B C 1
ATOM 1465 O O . HIS B 1 20 ? -3.775 -17.641 -17.156 1 98.44 20 HIS B O 1
ATOM 1471 N N . LEU B 1 21 ? -1.655 -17.094 -17.344 1 98.75 21 LEU B N 1
ATOM 1472 C CA . LEU B 1 21 ? -1.278 -17.625 -16.031 1 98.75 21 LEU B CA 1
ATOM 1473 C C . LEU B 1 21 ? -2.092 -16.969 -14.93 1 98.75 21 LEU B C 1
ATOM 1475 O O . LEU B 1 21 ? -2.574 -17.641 -14.023 1 98.75 21 LEU B O 1
ATOM 1479 N N . LEU B 1 22 ? -2.236 -15.633 -14.992 1 98.81 22 LEU B N 1
ATOM 1480 C CA . LEU B 1 22 ? -3.016 -14.883 -14.016 1 98.81 22 LEU B CA 1
ATOM 1481 C C . LEU B 1 22 ? -4.461 -15.375 -13.977 1 98.81 22 LEU B C 1
ATOM 1483 O O . LEU B 1 22 ? -5 -15.656 -12.906 1 98.81 22 LEU B O 1
ATOM 1487 N N . ILE B 1 23 ? -5.051 -15.531 -15.117 1 98.75 23 ILE B N 1
ATOM 1488 C CA . ILE B 1 23 ? -6.453 -15.914 -15.234 1 98.75 23 ILE B CA 1
ATOM 1489 C C . ILE B 1 23 ? -6.648 -17.312 -14.648 1 98.75 23 ILE B C 1
ATOM 1491 O O . ILE B 1 23 ? -7.543 -17.531 -13.82 1 98.75 23 ILE B O 1
ATOM 1495 N N . VAL B 1 24 ? -5.812 -18.234 -15.016 1 98.44 24 VAL B N 1
ATOM 1496 C CA . VAL B 1 24 ? -5.984 -19.609 -14.57 1 98.44 24 VAL B CA 1
ATOM 1497 C C . VAL B 1 24 ? -5.77 -19.703 -13.062 1 98.44 24 VAL B C 1
ATOM 1499 O O . VAL B 1 24 ? -6.43 -20.484 -12.375 1 98.44 24 VAL B O 1
ATOM 1502 N N . THR B 1 25 ? -4.816 -18.969 -12.578 1 98.38 25 THR B N 1
ATOM 1503 C CA . THR B 1 25 ? -4.516 -18.969 -11.148 1 98.38 25 THR B CA 1
ATOM 1504 C C . THR B 1 25 ? -5.676 -18.375 -10.352 1 98.38 25 THR B C 1
ATOM 1506 O O . THR B 1 25 ? -6.059 -18.906 -9.312 1 98.38 25 THR B O 1
ATOM 1509 N N . VAL B 1 26 ? -6.27 -17.266 -10.781 1 98.44 26 VAL B N 1
ATOM 1510 C CA . VAL B 1 26 ? -7.422 -16.656 -10.133 1 98.44 26 VAL B CA 1
ATOM 1511 C C . VAL B 1 26 ? -8.617 -17.594 -10.195 1 98.44 26 VAL B C 1
ATOM 1513 O O . VAL B 1 26 ? -9.336 -17.766 -9.203 1 98.44 26 VAL B O 1
ATOM 1516 N N . GLN B 1 27 ? -8.789 -18.234 -11.297 1 97.62 27 GLN B N 1
ATOM 1517 C CA . GLN B 1 27 ? -9.891 -19.172 -11.453 1 97.62 27 GLN B CA 1
ATOM 1518 C C . GLN B 1 27 ? -9.75 -20.359 -10.492 1 97.62 27 GLN B C 1
ATOM 1520 O O . GLN B 1 27 ? -10.75 -20.938 -10.062 1 97.62 27 GLN B O 1
ATOM 1525 N N . ASP B 1 28 ? -8.531 -20.594 -10.227 1 97.88 28 ASP B N 1
ATOM 1526 C CA . ASP B 1 28 ? -8.266 -21.688 -9.289 1 97.88 28 ASP B CA 1
ATOM 1527 C C . ASP B 1 28 ? -8.414 -21.219 -7.844 1 97.88 28 ASP B C 1
ATOM 1529 O O . ASP B 1 28 ? -8.18 -21.984 -6.91 1 97.88 28 ASP B O 1
ATOM 1533 N N . GLY B 1 29 ? -8.688 -19.953 -7.57 1 97.19 29 GLY B N 1
ATOM 1534 C CA . GLY B 1 29 ? -9.078 -19.5 -6.242 1 97.19 29 GLY B CA 1
ATOM 1535 C C . GLY B 1 29 ? -8.031 -18.625 -5.582 1 97.19 29 GLY B C 1
ATOM 1536 O O . GLY B 1 29 ? -8.195 -18.219 -4.43 1 97.19 29 GLY B O 1
ATOM 1537 N N . ALA B 1 30 ? -6.977 -18.328 -6.32 1 96.94 30 ALA B N 1
ATOM 1538 C CA . ALA B 1 30 ? -5.918 -17.516 -5.715 1 96.94 30 ALA B CA 1
ATOM 1539 C C . ALA B 1 30 ? -6.414 -16.109 -5.422 1 96.94 30 ALA B C 1
ATOM 1541 O O . ALA B 1 30 ? -7.016 -15.453 -6.281 1 96.94 30 ALA B O 1
ATOM 1542 N N . SER B 1 31 ? -6.16 -15.609 -4.215 1 96.56 31 SER B N 1
ATOM 1543 C CA . SER B 1 31 ? -6.5 -14.258 -3.791 1 96.56 31 SER B CA 1
ATOM 1544 C C . SER B 1 31 ? -5.363 -13.281 -4.086 1 96.56 31 SER B C 1
ATOM 1546 O O . SER B 1 31 ? -4.605 -12.914 -3.188 1 96.56 31 SER B O 1
ATOM 1548 N N . ILE B 1 32 ? -5.367 -12.875 -5.305 1 97.44 32 ILE B N 1
ATOM 1549 C CA . ILE B 1 32 ? -4.242 -12.031 -5.699 1 97.44 32 ILE B CA 1
ATOM 1550 C C . ILE B 1 32 ? -4.762 -10.758 -6.363 1 97.44 32 ILE B C 1
ATOM 1552 O O . ILE B 1 32 ? -4.18 -10.281 -7.344 1 97.44 32 ILE B O 1
ATOM 1556 N N . GLY B 1 33 ? -5.934 -10.234 -5.906 1 97.62 33 GLY B N 1
ATOM 1557 C CA . GLY B 1 33 ? -6.344 -8.891 -6.281 1 97.62 33 GLY B CA 1
ATOM 1558 C C . GLY B 1 33 ? -7.504 -8.867 -7.258 1 97.62 33 GLY B C 1
ATOM 1559 O O . GLY B 1 33 ? -7.98 -7.801 -7.645 1 97.62 33 GLY B O 1
ATOM 1560 N N . PHE B 1 34 ? -8.086 -10.062 -7.707 1 98.12 34 PHE B N 1
ATOM 1561 C CA . PHE B 1 34 ? -9.109 -10.133 -8.742 1 98.12 34 PHE B CA 1
ATOM 1562 C C . PHE B 1 34 ? -10.266 -11.016 -8.297 1 98.12 34 PHE B C 1
ATOM 1564 O O . PHE B 1 34 ? -10.156 -11.742 -7.309 1 98.12 34 PHE B O 1
ATOM 1571 N N . MET B 1 35 ? -11.367 -10.898 -9.008 1 98.25 35 MET B N 1
ATOM 1572 C CA . MET B 1 35 ? -12.539 -11.75 -8.805 1 98.25 35 MET B CA 1
ATOM 1573 C C . MET B 1 35 ? -12.617 -12.828 -9.883 1 98.25 35 MET B C 1
ATOM 1575 O O . MET B 1 35 ? -11.891 -12.773 -10.875 1 98.25 35 MET B O 1
ATOM 1579 N N . ALA B 1 36 ? -13.453 -13.773 -9.672 1 97.56 36 ALA B N 1
ATOM 1580 C CA . ALA B 1 36 ? -13.578 -14.898 -10.594 1 97.56 36 ALA B CA 1
ATOM 1581 C C . ALA B 1 36 ? -13.961 -14.43 -11.992 1 97.56 36 ALA B C 1
ATOM 1583 O O . ALA B 1 36 ? -13.766 -15.148 -12.977 1 97.56 36 ALA B O 1
ATOM 1584 N N . SER B 1 37 ? -14.492 -13.266 -12.141 1 97.5 37 SER B N 1
ATOM 1585 C CA . SER B 1 37 ? -14.961 -12.703 -13.406 1 97.5 37 SER B CA 1
ATOM 1586 C C . SER B 1 37 ? -13.812 -12.109 -14.211 1 97.5 37 SER B C 1
ATOM 1588 O O . SER B 1 37 ? -14.016 -11.578 -15.305 1 97.5 37 SER B O 1
ATOM 1590 N N . LEU B 1 38 ? -12.617 -12.203 -13.703 1 98.25 38 LEU B N 1
ATOM 1591 C CA . LEU B 1 38 ? -11.445 -11.695 -14.414 1 98.25 38 LEU B CA 1
ATOM 1592 C C . LEU B 1 38 ? -11.406 -12.211 -15.852 1 98.25 38 LEU B C 1
ATOM 1594 O O . LEU B 1 38 ? -11.422 -13.422 -16.078 1 98.25 38 LEU B O 1
ATOM 1598 N N . ASP B 1 39 ? -11.383 -11.219 -16.766 1 97.69 39 ASP B N 1
ATOM 1599 C CA . ASP B 1 39 ? -11.344 -11.625 -18.172 1 97.69 39 ASP B CA 1
ATOM 1600 C C . ASP B 1 39 ? -10.008 -11.258 -18.812 1 97.69 39 ASP B C 1
ATOM 1602 O O . ASP B 1 39 ? -9.117 -10.727 -18.141 1 97.69 39 ASP B O 1
ATOM 1606 N N . ALA B 1 40 ? -9.898 -11.57 -20.047 1 98.06 40 ALA B N 1
ATOM 1607 C CA . ALA B 1 40 ? -8.633 -11.406 -20.766 1 98.06 40 ALA B CA 1
ATOM 1608 C C . ALA B 1 40 ? -8.25 -9.93 -20.859 1 98.06 40 ALA B C 1
ATOM 1610 O O . ALA B 1 40 ? -7.078 -9.578 -20.734 1 98.06 40 ALA B O 1
ATOM 1611 N N . HIS B 1 41 ? -9.234 -9.133 -21.078 1 98 41 HIS B N 1
ATOM 1612 C CA . HIS B 1 41 ? -8.969 -7.707 -21.203 1 98 41 HIS B CA 1
ATOM 1613 C C . HIS B 1 41 ? -8.438 -7.129 -19.891 1 98 41 HIS B C 1
ATOM 1615 O O . HIS B 1 41 ? -7.461 -6.375 -19.891 1 98 41 HIS B O 1
ATOM 1621 N N . GLN B 1 42 ? -9.062 -7.465 -18.812 1 98.06 42 GLN B N 1
ATOM 1622 C CA . GLN B 1 42 ? -8.609 -7.012 -17.5 1 98.06 42 GLN B CA 1
ATOM 1623 C C . GLN B 1 42 ? -7.199 -7.512 -17.203 1 98.06 42 GLN B C 1
ATOM 1625 O O . GLN B 1 42 ? -6.367 -6.762 -16.688 1 98.06 42 GLN B O 1
ATOM 1630 N N . ALA B 1 43 ? -6.938 -8.789 -17.5 1 98.69 43 ALA B N 1
ATOM 1631 C CA . ALA B 1 43 ? -5.617 -9.367 -17.281 1 98.69 43 ALA B CA 1
ATOM 1632 C C . ALA B 1 43 ? -4.555 -8.656 -18.109 1 98.69 43 ALA B C 1
ATOM 1634 O O . ALA B 1 43 ? -3.477 -8.336 -17.594 1 98.69 43 ALA B O 1
ATOM 1635 N N . ASP B 1 44 ? -4.887 -8.383 -19.328 1 98.44 44 ASP B N 1
ATOM 1636 C CA . ASP B 1 44 ? -3.969 -7.668 -20.203 1 98.44 44 ASP B CA 1
ATOM 1637 C C . ASP B 1 44 ? -3.689 -6.262 -19.688 1 98.44 44 ASP B C 1
ATOM 1639 O O . ASP B 1 44 ? -2.541 -5.812 -19.672 1 98.44 44 ASP B O 1
ATOM 1643 N N . THR B 1 45 ? -4.688 -5.59 -19.297 1 97.88 45 THR B N 1
ATO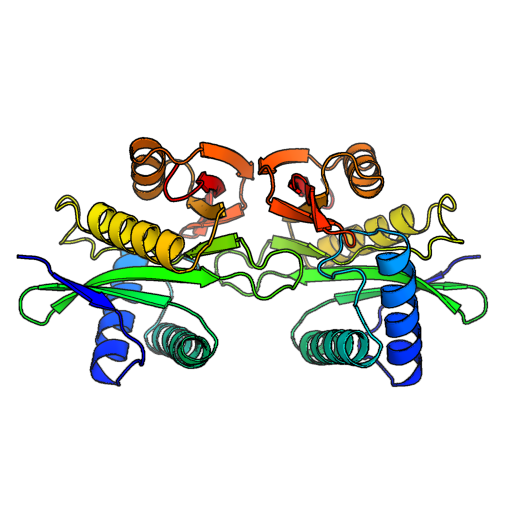M 1644 C CA . THR B 1 45 ? -4.543 -4.242 -18.766 1 97.88 45 THR B CA 1
ATOM 1645 C C . THR B 1 45 ? -3.615 -4.238 -17.547 1 97.88 45 THR B C 1
ATOM 1647 O O . THR B 1 45 ? -2.756 -3.361 -17.422 1 97.88 45 THR B O 1
ATOM 1650 N N . TYR B 1 46 ? -3.812 -5.234 -16.734 1 98.31 46 TYR B N 1
ATOM 1651 C CA . TYR B 1 46 ? -2.949 -5.344 -15.555 1 98.31 46 TYR B CA 1
ATOM 1652 C C . TYR B 1 46 ? -1.486 -5.449 -15.969 1 98.31 46 TYR B C 1
ATOM 1654 O O . TYR B 1 46 ? -0.633 -4.73 -15.445 1 98.31 46 TYR B O 1
ATOM 1662 N N . TRP B 1 47 ? -1.181 -6.324 -16.875 1 98.75 47 TRP B N 1
ATOM 1663 C CA . TRP B 1 47 ? 0.212 -6.566 -17.25 1 98.75 47 TRP B CA 1
ATOM 1664 C C . TRP B 1 47 ? 0.773 -5.406 -18.062 1 98.75 47 TRP B C 1
ATOM 1666 O O . TRP B 1 47 ? 1.984 -5.168 -18.062 1 98.75 47 TRP B O 1
ATOM 1676 N N . GLN B 1 48 ? -0.084 -4.656 -18.719 1 98.25 48 GLN B N 1
ATOM 1677 C CA . GLN B 1 48 ? 0.361 -3.416 -19.344 1 98.25 48 GLN B CA 1
ATOM 1678 C C . GLN B 1 48 ? 0.815 -2.406 -18.281 1 98.25 48 GLN B C 1
ATOM 1680 O O . GLN B 1 48 ? 1.792 -1.683 -18.5 1 98.25 48 GLN B O 1
ATOM 1685 N N . GLU B 1 49 ? 0.066 -2.369 -17.25 1 97.69 49 GLU B N 1
ATOM 1686 C CA . GLU B 1 49 ? 0.47 -1.493 -16.141 1 97.69 49 GLU B CA 1
ATOM 1687 C C . GLU B 1 49 ? 1.803 -1.935 -15.547 1 97.69 49 GLU B C 1
ATOM 1689 O O . GLU B 1 49 ? 2.662 -1.103 -15.25 1 97.69 49 GLU B O 1
ATOM 1694 N N . VAL B 1 50 ? 1.959 -3.256 -15.359 1 98.69 50 VAL B N 1
ATOM 1695 C CA . VAL B 1 50 ? 3.225 -3.793 -14.875 1 98.69 50 VAL B CA 1
ATOM 1696 C C . VAL B 1 50 ? 4.355 -3.396 -15.82 1 98.69 50 VAL B C 1
ATOM 1698 O O . VAL B 1 50 ? 5.41 -2.936 -15.383 1 98.69 50 VAL B O 1
ATOM 1701 N N . ALA B 1 51 ? 4.129 -3.525 -17.078 1 98.62 51 ALA B N 1
ATOM 1702 C CA . ALA B 1 51 ? 5.133 -3.195 -18.094 1 98.62 51 ALA B CA 1
ATOM 1703 C C . ALA B 1 51 ? 5.574 -1.74 -17.969 1 98.62 51 ALA B C 1
ATOM 1705 O O . ALA B 1 51 ? 6.754 -1.428 -18.141 1 98.62 51 ALA B O 1
ATOM 1706 N N . ARG B 1 52 ? 4.66 -0.848 -17.688 1 97.69 52 ARG B N 1
ATOM 1707 C CA . ARG B 1 52 ? 4.965 0.574 -17.562 1 97.69 52 ARG B CA 1
ATOM 1708 C C . ARG B 1 52 ? 5.789 0.852 -16.312 1 97.69 52 ARG B C 1
ATOM 1710 O O . ARG B 1 52 ? 6.512 1.848 -16.234 1 97.69 52 ARG B O 1
ATOM 1717 N N . GLU B 1 53 ? 5.676 -0.024 -15.336 1 98.12 53 GLU B N 1
ATOM 1718 C CA . GLU B 1 53 ? 6.348 0.193 -14.055 1 98.12 53 GLU B CA 1
ATOM 1719 C C . GLU B 1 53 ? 7.766 -0.375 -14.07 1 98.12 53 GLU B C 1
ATOM 1721 O O . GLU B 1 53 ? 8.602 0.009 -13.258 1 98.12 53 GLU B O 1
ATOM 1726 N N . LEU B 1 54 ? 8.047 -1.285 -15.016 1 98.44 54 LEU B N 1
ATOM 1727 C CA . LEU B 1 54 ? 9.352 -1.95 -15.055 1 98.44 54 LEU B CA 1
ATOM 1728 C C . LEU B 1 54 ? 10.477 -0.934 -15.211 1 98.44 54 LEU B C 1
ATOM 1730 O O . LEU B 1 54 ? 11.422 -0.93 -14.422 1 98.44 54 LEU B O 1
ATOM 1734 N N . PRO B 1 55 ? 10.391 0.049 -16.125 1 97.56 55 PRO B N 1
ATOM 1735 C CA . PRO B 1 55 ? 11.469 1.035 -16.25 1 97.56 55 PRO B CA 1
ATOM 1736 C C . PRO B 1 55 ? 11.539 1.98 -15.055 1 97.56 55 PRO B C 1
ATOM 1738 O O . PRO B 1 55 ? 12.516 2.715 -14.898 1 97.56 55 PRO B O 1
ATOM 1741 N N . LEU B 1 56 ? 10.508 1.938 -14.211 1 96.12 56 LEU B N 1
ATOM 1742 C CA . LEU B 1 56 ? 10.445 2.861 -13.086 1 96.12 56 LEU B CA 1
ATOM 1743 C C . LEU B 1 56 ? 10.969 2.205 -11.812 1 96.12 56 LEU B C 1
ATOM 1745 O O . LEU B 1 56 ? 10.906 2.799 -10.734 1 96.12 56 LEU B O 1
ATOM 1749 N N . GLY B 1 57 ? 11.391 0.974 -11.922 1 97.06 57 GLY B N 1
ATOM 1750 C CA . GLY B 1 57 ? 12.078 0.387 -10.781 1 97.06 57 GLY B CA 1
ATOM 1751 C C . GLY B 1 57 ? 11.445 -0.9 -10.297 1 97.06 57 GLY B C 1
ATOM 1752 O O . GLY B 1 57 ? 11.969 -1.558 -9.391 1 97.06 57 GLY B O 1
ATOM 1753 N N . LEU B 1 58 ? 10.32 -1.26 -10.836 1 98.75 58 LEU B N 1
ATOM 1754 C CA . LEU B 1 58 ? 9.711 -2.547 -10.516 1 98.75 58 LEU B CA 1
ATOM 1755 C C . LEU B 1 58 ? 10.562 -3.695 -11.055 1 98.75 58 LEU B C 1
ATOM 1757 O O . LEU B 1 58 ? 11.047 -3.639 -12.188 1 98.75 58 LEU B O 1
ATOM 1761 N N . HIS B 1 59 ? 10.742 -4.723 -10.25 1 98.88 59 HIS B N 1
ATOM 1762 C CA . HIS B 1 59 ? 11.438 -5.93 -10.695 1 98.88 59 HIS B CA 1
ATOM 1763 C C . HIS B 1 59 ? 10.461 -7.086 -10.875 1 98.88 59 HIS B C 1
ATOM 1765 O O . HIS B 1 59 ? 9.555 -7.277 -10.062 1 98.88 59 HIS B O 1
ATOM 1771 N N . LEU B 1 60 ? 10.695 -7.832 -11.914 1 98.94 60 LEU B N 1
ATOM 1772 C CA . LEU B 1 60 ? 9.82 -8.953 -12.258 1 98.94 60 LEU B CA 1
ATOM 1773 C C . LEU B 1 60 ? 10.641 -10.188 -12.617 1 98.94 60 LEU B C 1
ATOM 1775 O O . LEU B 1 60 ? 11.531 -10.125 -13.469 1 98.94 60 LEU B O 1
ATOM 1779 N N . TRP B 1 61 ? 10.375 -11.25 -11.945 1 98.94 61 TRP B N 1
ATOM 1780 C CA . TRP B 1 61 ? 10.945 -12.539 -12.312 1 98.94 61 TRP B CA 1
ATOM 1781 C C . TRP B 1 61 ? 9.852 -13.508 -12.758 1 98.94 61 TRP B C 1
ATOM 1783 O O . TRP B 1 61 ? 8.719 -13.445 -12.266 1 98.94 61 TRP B O 1
ATOM 1793 N N . VAL B 1 62 ? 10.266 -14.43 -13.609 1 98.81 62 VAL B N 1
ATOM 1794 C CA . VAL B 1 62 ? 9.398 -15.523 -14.008 1 98.81 62 VAL B CA 1
ATOM 1795 C C . VAL B 1 62 ? 10.141 -16.844 -13.875 1 98.81 62 VAL B C 1
ATOM 1797 O O . VAL B 1 62 ? 11.367 -16.891 -13.992 1 98.81 62 VAL B O 1
ATOM 1800 N N . ALA B 1 63 ? 9.383 -17.859 -13.5 1 98.81 63 ALA B N 1
ATOM 1801 C CA . ALA B 1 63 ? 9.844 -19.234 -13.586 1 98.81 63 ALA B CA 1
ATOM 1802 C C . ALA B 1 63 ? 9.359 -19.906 -14.875 1 98.81 63 ALA B C 1
ATOM 1804 O O . ALA B 1 63 ? 8.164 -19.844 -15.195 1 98.81 63 ALA B O 1
ATOM 1805 N N . HIS B 1 64 ? 10.266 -20.469 -15.625 1 97.56 64 HIS B N 1
ATOM 1806 C CA . HIS B 1 64 ? 9.844 -21.078 -16.875 1 97.56 64 HIS B CA 1
ATOM 1807 C C . HIS B 1 64 ? 10.508 -22.438 -17.078 1 97.56 64 HIS B C 1
ATOM 1809 O O . HIS B 1 64 ? 11.578 -22.703 -16.531 1 97.56 64 HIS B O 1
ATOM 1815 N N . ARG B 1 65 ? 9.797 -23.25 -17.734 1 96.69 65 ARG B N 1
ATOM 1816 C CA . ARG B 1 65 ? 10.25 -24.578 -18.156 1 96.69 65 ARG B CA 1
ATOM 1817 C C . ARG B 1 65 ? 9.75 -24.891 -19.562 1 96.69 65 ARG B C 1
ATOM 1819 O O . ARG B 1 65 ? 8.555 -24.781 -19.844 1 96.69 65 ARG B O 1
ATOM 1826 N N . ASP B 1 66 ? 10.68 -25.344 -20.469 1 93.44 66 ASP B N 1
ATOM 1827 C CA . ASP B 1 66 ? 10.352 -25.75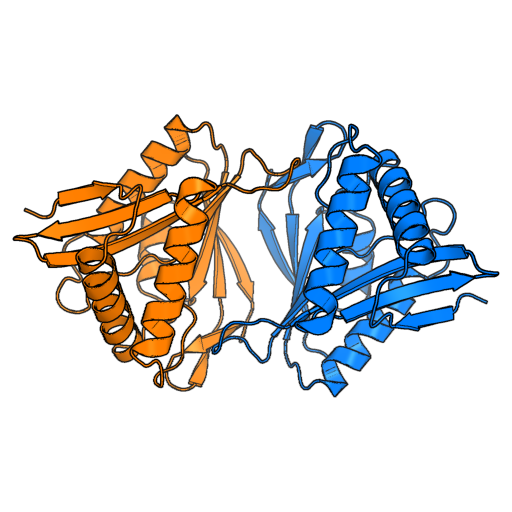 -21.828 1 93.44 66 ASP B CA 1
ATOM 1828 C C . ASP B 1 66 ? 9.523 -24.688 -22.531 1 93.44 66 ASP B C 1
ATOM 1830 O O . ASP B 1 66 ? 8.508 -24.984 -23.156 1 93.44 66 ASP B O 1
ATOM 1834 N N . GLY B 1 67 ? 9.789 -23.359 -22.281 1 90.75 67 GLY B N 1
ATOM 1835 C CA . GLY B 1 67 ? 9.18 -22.234 -22.969 1 90.75 67 GLY B CA 1
ATOM 1836 C C . GLY B 1 67 ? 7.902 -21.75 -22.312 1 90.75 67 GLY B C 1
ATOM 1837 O O . GLY B 1 67 ? 7.348 -20.734 -22.703 1 90.75 67 GLY B O 1
ATOM 1838 N N . ALA B 1 68 ? 7.449 -22.516 -21.297 1 96.31 68 ALA B N 1
ATOM 1839 C CA . ALA B 1 68 ? 6.215 -22.125 -20.625 1 96.31 68 ALA B CA 1
ATOM 1840 C C . ALA B 1 68 ? 6.516 -21.375 -19.328 1 96.31 68 ALA B C 1
ATOM 1842 O O . ALA B 1 68 ? 7.391 -21.781 -18.562 1 96.31 68 ALA B O 1
ATOM 1843 N N . ILE B 1 69 ? 5.84 -20.281 -19.094 1 98.31 69 ILE B N 1
ATOM 1844 C CA . ILE B 1 69 ? 5.941 -19.578 -17.828 1 98.31 69 ILE B CA 1
ATOM 1845 C C . ILE B 1 69 ? 5.051 -20.266 -16.781 1 98.31 69 ILE B C 1
ATOM 1847 O O . ILE B 1 69 ? 3.85 -20.438 -17 1 98.31 69 ILE B O 1
ATOM 1851 N N . LEU B 1 70 ? 5.609 -20.609 -15.633 1 98.69 70 LEU B N 1
ATOM 1852 C CA . LEU B 1 70 ? 4.93 -21.422 -14.641 1 98.69 70 LEU B CA 1
ATOM 1853 C C . LEU B 1 70 ? 4.656 -20.625 -13.367 1 98.69 70 LEU B C 1
ATOM 1855 O O . LEU B 1 70 ? 3.863 -21.047 -12.523 1 98.69 70 LEU B O 1
ATOM 1859 N N . GLY B 1 71 ? 5.281 -19.5 -13.172 1 98.81 71 GLY B N 1
ATOM 1860 C CA . GLY B 1 71 ? 5.121 -18.672 -11.984 1 98.81 71 GLY B CA 1
ATOM 1861 C C . GLY B 1 71 ? 5.809 -17.328 -12.109 1 98.81 71 GLY B C 1
ATOM 1862 O O . GLY B 1 71 ? 6.578 -17.094 -13.047 1 98.81 71 GLY B O 1
ATOM 1863 N N . THR B 1 72 ? 5.52 -16.438 -11.203 1 98.94 72 THR B N 1
ATOM 1864 C CA . THR B 1 72 ? 6.07 -15.094 -11.242 1 98.94 72 THR B CA 1
ATOM 1865 C C . THR B 1 72 ? 6.094 -14.477 -9.852 1 98.94 72 THR B C 1
ATOM 1867 O O . THR B 1 72 ? 5.418 -14.953 -8.938 1 98.94 72 THR B O 1
ATOM 1870 N N . VAL B 1 73 ? 6.91 -13.453 -9.695 1 98.94 73 VAL B N 1
ATOM 1871 C CA . VAL B 1 73 ? 6.957 -12.633 -8.484 1 98.94 73 VAL B CA 1
ATOM 1872 C C . VAL B 1 73 ? 7.477 -11.242 -8.828 1 98.94 73 VAL B C 1
ATOM 1874 O O . VAL B 1 73 ? 8.203 -11.062 -9.812 1 98.94 73 VAL B O 1
ATOM 1877 N N . GLN B 1 74 ? 7.09 -10.289 -8.086 1 98.94 74 GLN B N 1
ATOM 1878 C CA . GLN B 1 74 ? 7.535 -8.914 -8.266 1 98.94 74 GLN B CA 1
ATOM 1879 C C . GLN B 1 74 ? 8.141 -8.359 -6.98 1 98.94 74 GLN B C 1
ATOM 1881 O O . GLN B 1 74 ? 7.715 -8.719 -5.879 1 98.94 74 GLN B O 1
ATOM 1886 N N . LEU B 1 75 ? 9.125 -7.531 -7.094 1 98.94 75 LEU B N 1
ATOM 1887 C CA . LEU B 1 75 ? 9.664 -6.68 -6.039 1 98.94 75 LEU B CA 1
ATOM 1888 C C . LEU B 1 75 ? 9.461 -5.203 -6.375 1 98.94 75 LEU B C 1
ATOM 1890 O O . LEU B 1 75 ? 9.93 -4.73 -7.41 1 98.94 75 LEU B O 1
ATOM 1894 N 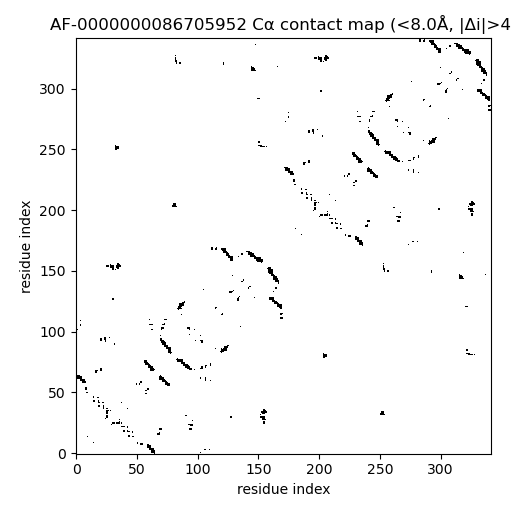N . ALA B 1 76 ? 8.742 -4.508 -5.547 1 98.81 76 ALA B N 1
ATOM 1895 C CA . ALA B 1 76 ? 8.531 -3.072 -5.711 1 98.81 76 ALA B CA 1
ATOM 1896 C C . ALA B 1 76 ? 9.289 -2.279 -4.656 1 98.81 76 ALA B C 1
ATOM 1898 O O . ALA B 1 76 ? 8.828 -2.148 -3.518 1 98.81 76 ALA B O 1
ATOM 1899 N N . PRO B 1 77 ? 10.477 -1.751 -5.008 1 98.5 77 PRO B N 1
ATOM 1900 C CA . PRO B 1 77 ? 11.125 -0.846 -4.059 1 98.5 77 PRO B CA 1
ATOM 1901 C C . PRO B 1 77 ? 10.273 0.381 -3.734 1 98.5 77 PRO B C 1
ATOM 1903 O O . PRO B 1 77 ? 9.602 0.917 -4.613 1 98.5 77 PRO B O 1
ATOM 1906 N N . CYS B 1 78 ? 10.312 0.785 -2.48 1 98 78 CYS B N 1
ATOM 1907 C CA . CYS B 1 78 ? 9.531 1.94 -2.057 1 98 78 CYS B CA 1
ATOM 1908 C C . CYS B 1 78 ? 10.008 3.209 -2.75 1 98 78 CYS B C 1
ATOM 1910 O O . CYS B 1 78 ? 11.211 3.504 -2.758 1 98 78 CYS B O 1
ATOM 1912 N N . GLY B 1 79 ? 9.086 3.973 -3.268 1 94.81 79 GLY B N 1
ATOM 1913 C CA . GLY B 1 79 ? 9.422 5.18 -4.004 1 94.81 79 GLY B CA 1
ATOM 1914 C C . GLY B 1 79 ? 9.5 6.41 -3.123 1 94.81 79 GLY B C 1
ATOM 1915 O O . GLY B 1 79 ? 9.977 7.461 -3.559 1 94.81 79 GLY B O 1
ATOM 1916 N N . LYS B 1 80 ? 8.984 6.359 -1.926 1 95.06 80 LYS B N 1
ATOM 1917 C CA . LYS B 1 80 ? 9.031 7.492 -1.007 1 95.06 80 LYS B CA 1
ATOM 1918 C C . LYS B 1 80 ? 10.438 7.688 -0.448 1 95.06 80 LYS B C 1
ATOM 1920 O O . LYS B 1 80 ? 11.133 6.711 -0.148 1 95.06 80 LYS B O 1
ATOM 1925 N N . ASP B 1 81 ? 10.789 8.945 -0.145 1 94.19 81 ASP B N 1
ATOM 1926 C CA . ASP B 1 81 ? 12.133 9.281 0.312 1 94.19 81 ASP B CA 1
ATOM 1927 C C . ASP B 1 81 ? 12.43 8.641 1.665 1 94.19 81 ASP B C 1
ATOM 1929 O O . ASP B 1 81 ? 13.555 8.195 1.918 1 94.19 81 ASP B O 1
ATOM 1933 N N . ASN B 1 82 ? 11.508 8.539 2.51 1 97.69 82 ASN B N 1
ATOM 1934 C CA . ASN B 1 82 ? 11.742 8.047 3.863 1 97.69 82 ASN B CA 1
ATOM 1935 C C . ASN B 1 82 ? 11.648 6.523 3.928 1 97.69 82 ASN B C 1
ATOM 1937 O O . ASN B 1 82 ? 11.641 5.945 5.016 1 97.69 82 ASN B O 1
ATOM 1941 N N . GLY B 1 83 ? 11.484 5.844 2.809 1 98.12 83 GLY B N 1
ATOM 1942 C CA . GLY B 1 83 ? 11.328 4.398 2.799 1 98.12 83 GLY B CA 1
ATOM 1943 C C . GLY B 1 83 ? 12.195 3.709 1.769 1 98.12 83 GLY B C 1
ATOM 1944 O O . GLY B 1 83 ? 11.945 2.561 1.398 1 98.12 83 GLY B O 1
ATOM 1945 N N . ARG B 1 84 ? 13.266 4.348 1.267 1 96.94 84 ARG B N 1
ATOM 1946 C CA . ARG B 1 84 ? 14.062 3.855 0.151 1 96.94 84 ARG B CA 1
ATOM 1947 C C . ARG B 1 84 ? 14.766 2.551 0.514 1 96.94 84 ARG B C 1
ATOM 1949 O O . ARG B 1 84 ? 15.203 1.812 -0.368 1 96.94 84 ARG B O 1
ATOM 1956 N N . HIS B 1 85 ? 14.898 2.211 1.777 1 98.19 85 HIS B N 1
ATOM 1957 C CA . HIS B 1 85 ? 15.555 0.995 2.238 1 98.19 85 HIS B CA 1
ATOM 1958 C C . HIS B 1 85 ? 14.602 -0.197 2.201 1 98.19 85 HIS B C 1
ATOM 1960 O O . HIS B 1 85 ? 14.992 -1.318 2.533 1 98.19 85 HIS B O 1
ATOM 1966 N N . ARG B 1 86 ? 13.359 0.001 1.812 1 98.69 86 ARG B N 1
ATOM 1967 C CA . ARG B 1 86 ? 12.305 -1 1.928 1 98.69 86 ARG B CA 1
ATOM 1968 C C . ARG B 1 86 ? 11.758 -1.381 0.555 1 98.69 86 ARG B C 1
ATOM 1970 O O . ARG B 1 86 ? 11.719 -0.552 -0.356 1 98.69 86 ARG B O 1
ATOM 1977 N N . GLY B 1 87 ? 11.391 -2.629 0.38 1 98.81 87 GLY B N 1
ATOM 1978 C CA . GLY B 1 87 ? 10.688 -3.107 -0.797 1 98.81 87 GLY B CA 1
ATOM 1979 C C . GLY B 1 87 ? 9.492 -3.982 -0.462 1 98.81 87 GLY B C 1
ATOM 1980 O O . GLY B 1 87 ? 9.445 -4.59 0.61 1 98.81 87 GLY B O 1
ATOM 1981 N N . GLU B 1 88 ? 8.562 -4.051 -1.334 1 98.94 88 GLU B N 1
ATOM 1982 C CA . GLU B 1 88 ? 7.375 -4.883 -1.177 1 98.94 88 GLU B CA 1
ATOM 1983 C C . GLU B 1 88 ? 7.383 -6.047 -2.162 1 98.94 88 GLU B C 1
ATOM 1985 O O . GLU B 1 88 ? 7.633 -5.855 -3.355 1 98.94 88 GLU B O 1
ATOM 1990 N N . VAL B 1 89 ? 7.172 -7.234 -1.623 1 98.88 89 VAL B N 1
ATOM 1991 C CA . VAL B 1 89 ? 6.977 -8.422 -2.445 1 98.88 89 VAL B CA 1
ATOM 1992 C C . VAL B 1 89 ? 5.504 -8.555 -2.826 1 98.88 89 VAL B C 1
ATOM 1994 O O . VAL B 1 89 ? 4.625 -8.461 -1.968 1 98.88 89 VAL B O 1
ATOM 1997 N N . GLN B 1 90 ? 5.277 -8.719 -4.102 1 98.31 90 GLN B N 1
ATOM 1998 C CA . GLN B 1 90 ? 3.881 -8.828 -4.504 1 98.31 90 GLN B CA 1
ATOM 1999 C C . GLN B 1 90 ? 3.725 -9.781 -5.688 1 98.31 90 GLN B C 1
ATOM 2001 O O . GLN B 1 90 ? 4.711 -10.133 -6.34 1 98.31 90 GLN B O 1
ATOM 2006 N N . LYS B 1 91 ? 2.525 -10.25 -5.848 1 98.31 91 LYS B N 1
ATOM 2007 C CA . LYS B 1 91 ? 2.078 -11.008 -7.012 1 98.31 91 LYS B CA 1
ATOM 2008 C C . LYS B 1 91 ? 2.939 -12.25 -7.23 1 98.31 91 LYS B C 1
ATOM 2010 O O . LYS B 1 91 ? 3.402 -12.5 -8.344 1 98.31 91 LYS B O 1
ATOM 2015 N N . LEU B 1 92 ? 3.215 -12.914 -6.152 1 98.69 92 LEU B N 1
ATOM 2016 C CA . LEU B 1 92 ? 3.801 -14.25 -6.234 1 98.69 92 LEU B CA 1
ATOM 2017 C C . LEU B 1 92 ? 2.725 -15.305 -6.488 1 98.69 92 LEU B C 1
ATOM 2019 O O . LEU B 1 92 ? 1.849 -15.516 -5.648 1 98.69 92 LEU B O 1
ATOM 2023 N N . PHE B 1 93 ? 2.785 -15.938 -7.629 1 98.56 93 PHE B N 1
ATOM 2024 C CA . PHE B 1 93 ? 1.857 -17.031 -7.887 1 98.56 93 PHE B CA 1
ATOM 2025 C C . PHE B 1 93 ? 2.439 -18 -8.906 1 98.56 93 PHE B C 1
ATOM 2027 O O . PHE B 1 93 ? 3.311 -17.641 -9.695 1 98.56 93 PHE B O 1
ATOM 2034 N N . VAL B 1 94 ? 2.014 -19.203 -8.773 1 98.56 94 VAL B N 1
ATOM 2035 C CA . VAL B 1 94 ? 2.475 -20.328 -9.578 1 98.56 94 VAL B CA 1
ATOM 2036 C C . VAL B 1 94 ? 1.28 -21.016 -10.242 1 98.56 94 VAL B C 1
ATOM 2038 O O . VAL B 1 94 ? 0.196 -21.078 -9.656 1 98.56 94 VAL B O 1
ATOM 2041 N N . HIS B 1 95 ? 1.462 -21.453 -11.438 1 98.44 95 HIS B N 1
ATOM 2042 C CA . HIS B 1 95 ? 0.426 -22.234 -12.102 1 98.44 95 HIS B CA 1
ATOM 2043 C C . HIS B 1 95 ? -0.076 -23.359 -11.203 1 98.44 95 HIS B C 1
ATOM 2045 O O . HIS B 1 95 ? 0.722 -24.094 -10.602 1 98.44 95 HIS B O 1
ATOM 2051 N N . PRO B 1 96 ? -1.397 -23.531 -11.203 1 97.69 96 PRO B N 1
ATOM 2052 C CA . PRO B 1 96 ? -1.942 -24.547 -10.305 1 97.69 96 PRO B CA 1
ATOM 2053 C C . PRO B 1 96 ? -1.367 -25.938 -10.578 1 97.69 96 PRO B C 1
ATOM 2055 O O . PRO B 1 96 ? -1.103 -26.703 -9.641 1 97.69 96 PRO B O 1
ATOM 2058 N N . ALA B 1 97 ? -1.044 -26.25 -11.781 1 96.62 97 ALA B N 1
ATOM 2059 C CA . ALA B 1 97 ? -0.569 -27.562 -12.164 1 96.62 97 ALA B CA 1
ATOM 2060 C C . ALA B 1 97 ? 0.911 -27.734 -11.828 1 96.62 97 ALA B C 1
ATOM 2062 O O . ALA B 1 97 ? 1.449 -28.844 -11.922 1 96.62 97 ALA B O 1
ATOM 2063 N N . ALA B 1 98 ? 1.562 -26.703 -11.492 1 96.88 98 ALA B N 1
ATOM 2064 C CA . ALA B 1 98 ? 2.998 -26.75 -11.234 1 96.88 98 ALA B CA 1
ATOM 2065 C C . ALA B 1 98 ? 3.295 -26.562 -9.75 1 96.88 98 ALA B C 1
ATOM 2067 O O . ALA B 1 98 ? 4.445 -26.344 -9.359 1 96.88 98 ALA B O 1
ATOM 2068 N N . ARG B 1 99 ? 2.291 -26.625 -8.914 1 94.5 99 ARG B N 1
ATOM 2069 C CA . ARG B 1 99 ? 2.484 -26.469 -7.48 1 94.5 99 ARG B CA 1
ATOM 2070 C C . ARG B 1 99 ? 3.164 -27.688 -6.875 1 94.5 99 ARG B C 1
ATOM 2072 O O . ARG B 1 99 ? 3.166 -28.766 -7.477 1 94.5 99 ARG B O 1
ATOM 2079 N N . GLY B 1 100 ? 3.818 -27.422 -5.77 1 93.12 100 GLY B N 1
ATOM 2080 C CA . GLY B 1 100 ? 4.48 -28.516 -5.074 1 93.12 100 GLY B CA 1
ATOM 2081 C C . GLY B 1 100 ? 5.855 -28.828 -5.633 1 93.12 100 GLY B C 1
ATOM 2082 O O . GLY B 1 100 ? 6.484 -29.812 -5.227 1 93.12 100 GLY B O 1
ATOM 2083 N N . LEU B 1 101 ? 6.336 -28.031 -6.512 1 94.62 101 LEU B N 1
ATOM 2084 C CA . LEU B 1 101 ? 7.609 -28.297 -7.168 1 94.62 101 LEU B CA 1
ATOM 2085 C C . LEU B 1 101 ? 8.695 -27.359 -6.645 1 94.62 101 LEU B C 1
ATOM 2087 O O . LEU B 1 101 ? 9.812 -27.359 -7.16 1 94.62 101 LEU B O 1
ATOM 2091 N N . GLY B 1 102 ? 8.359 -26.5 -5.695 1 97.12 102 GLY B N 1
ATOM 2092 C CA . GLY B 1 102 ? 9.336 -25.594 -5.102 1 97.12 102 GLY B CA 1
ATOM 2093 C C . GLY B 1 102 ? 9.539 -24.328 -5.902 1 97.12 102 GLY B C 1
ATOM 2094 O O . GLY B 1 102 ? 10.484 -23.578 -5.652 1 97.12 102 GLY B O 1
ATOM 2095 N N . ILE B 1 103 ? 8.703 -24.078 -6.832 1 98.31 103 ILE B N 1
ATOM 2096 C CA . ILE B 1 103 ? 8.859 -22.953 -7.734 1 98.31 103 ILE B CA 1
ATOM 2097 C C . ILE B 1 103 ? 8.727 -21.641 -6.949 1 98.31 103 ILE B C 1
ATOM 2099 O O . ILE B 1 103 ? 9.562 -20.75 -7.09 1 98.31 103 ILE B O 1
ATOM 2103 N N . ALA B 1 104 ? 7.715 -21.547 -6.133 1 98.62 104 ALA B N 1
ATOM 2104 C CA . ALA B 1 104 ? 7.508 -20.328 -5.355 1 98.62 104 ALA B CA 1
ATOM 2105 C C . ALA B 1 104 ? 8.688 -20.062 -4.422 1 98.62 104 ALA B C 1
ATOM 2107 O O . ALA B 1 104 ? 9.125 -18.922 -4.273 1 98.62 104 ALA B O 1
ATOM 2108 N N . ARG B 1 105 ? 9.164 -21.062 -3.844 1 98.25 105 ARG B N 1
ATOM 2109 C CA . ARG B 1 105 ? 10.312 -20.953 -2.957 1 98.25 105 ARG B CA 1
ATOM 2110 C C . ARG B 1 105 ? 11.531 -20.406 -3.705 1 98.25 105 ARG B C 1
ATOM 2112 O O . ARG B 1 105 ? 12.25 -19.547 -3.193 1 98.25 105 ARG B O 1
ATOM 2119 N N . THR B 1 106 ? 11.766 -20.938 -4.867 1 98.44 106 THR B N 1
ATOM 2120 C CA . THR B 1 106 ? 12.906 -20.516 -5.676 1 98.44 106 THR B CA 1
ATOM 2121 C C . THR B 1 106 ? 12.742 -19.062 -6.129 1 98.44 106 THR B C 1
ATOM 2123 O O . THR B 1 106 ? 13.703 -18.297 -6.102 1 98.44 106 THR B O 1
ATOM 2126 N N . LEU B 1 107 ? 11.531 -18.688 -6.566 1 98.75 107 LEU B N 1
ATOM 2127 C CA . LEU B 1 107 ? 11.242 -17.312 -6.941 1 98.75 107 LEU B CA 1
ATOM 2128 C C . LEU B 1 107 ? 11.516 -16.359 -5.781 1 98.75 107 LEU B C 1
ATOM 2130 O O . LEU B 1 107 ? 12.18 -15.344 -5.953 1 98.75 107 LEU B O 1
ATOM 2134 N N . LEU B 1 108 ? 11.031 -16.734 -4.605 1 98.62 108 LEU B N 1
ATOM 2135 C CA . LEU B 1 108 ? 11.188 -15.891 -3.422 1 98.62 108 LEU B CA 1
ATOM 2136 C C . LEU B 1 108 ? 12.656 -15.766 -3.039 1 98.62 108 LEU B C 1
ATOM 2138 O O . LEU B 1 108 ? 13.125 -14.672 -2.711 1 98.62 108 LEU B O 1
ATOM 2142 N N . ALA B 1 109 ? 13.398 -16.828 -3.074 1 98.31 109 ALA B N 1
ATOM 2143 C CA . ALA B 1 109 ? 14.82 -16.797 -2.76 1 98.31 109 ALA B CA 1
ATOM 2144 C C . ALA B 1 109 ? 15.578 -15.891 -3.723 1 98.31 109 ALA B C 1
ATOM 2146 O O . ALA B 1 109 ? 16.453 -15.125 -3.309 1 98.31 109 ALA B O 1
ATOM 2147 N N . THR B 1 110 ? 15.266 -16.016 -5.004 1 98.62 110 THR B N 1
ATOM 2148 C CA . THR B 1 110 ? 15.891 -15.172 -6.016 1 98.62 110 THR B CA 1
ATOM 2149 C C . THR B 1 110 ? 15.609 -13.703 -5.734 1 98.62 110 THR B C 1
ATOM 2151 O O . THR B 1 110 ? 16.516 -12.867 -5.801 1 98.62 110 THR B O 1
ATOM 2154 N N . LEU B 1 111 ? 14.375 -13.43 -5.445 1 98.75 111 LEU B N 1
ATOM 2155 C CA . LEU B 1 111 ? 13.961 -12.062 -5.121 1 98.75 111 LEU B CA 1
ATOM 2156 C C . LEU B 1 111 ? 14.719 -11.547 -3.902 1 98.75 111 LEU B C 1
ATOM 2158 O O . LEU B 1 111 ? 15.203 -10.414 -3.904 1 98.75 111 LEU B O 1
ATOM 2162 N N . GLU B 1 112 ? 14.836 -12.281 -2.865 1 98.62 112 GLU B N 1
ATOM 2163 C CA . GLU B 1 112 ? 15.523 -11.867 -1.647 1 98.62 112 GLU B CA 1
ATOM 2164 C C . GLU B 1 112 ? 17 -11.602 -1.913 1 98.62 112 GLU B C 1
ATOM 2166 O O . GLU B 1 112 ? 17.578 -10.656 -1.363 1 98.62 112 GLU B O 1
ATOM 2171 N N . GLU B 1 113 ? 17.609 -12.43 -2.697 1 98.25 113 GLU B N 1
ATOM 2172 C CA . GLU B 1 113 ? 19 -12.211 -3.07 1 98.25 113 GLU B CA 1
ATOM 2173 C C . GLU B 1 113 ? 19.172 -10.867 -3.783 1 98.25 113 GLU B C 1
ATOM 2175 O O . GLU B 1 113 ? 20.109 -10.125 -3.49 1 98.25 113 GLU B O 1
ATOM 2180 N N . GLU B 1 114 ? 18.312 -10.633 -4.738 1 98.31 114 GLU B N 1
ATOM 2181 C CA . GLU B 1 114 ? 18.375 -9.359 -5.449 1 98.31 114 GLU B CA 1
ATOM 2182 C C . GLU B 1 114 ? 18.141 -8.188 -4.504 1 98.31 114 GLU B C 1
ATOM 2184 O O . GLU B 1 114 ? 18.797 -7.145 -4.633 1 98.31 114 GLU B O 1
ATOM 2189 N N . ALA B 1 115 ? 17.172 -8.312 -3.605 1 98.69 115 ALA B N 1
ATOM 2190 C CA . ALA B 1 115 ? 16.906 -7.258 -2.631 1 98.69 115 ALA B CA 1
ATOM 2191 C C . ALA B 1 115 ? 18.172 -6.895 -1.858 1 98.69 115 ALA B C 1
ATOM 2193 O O . ALA B 1 115 ? 18.453 -5.715 -1.635 1 98.69 115 ALA B O 1
ATOM 2194 N N . CYS B 1 116 ? 18.953 -7.895 -1.496 1 97.75 116 CYS B N 1
ATOM 2195 C CA . CYS B 1 116 ? 20.234 -7.672 -0.818 1 97.75 116 CYS B CA 1
ATOM 2196 C C . CYS B 1 116 ? 21.188 -6.895 -1.708 1 97.75 116 CYS B C 1
ATOM 2198 O O . CYS B 1 116 ? 21.844 -5.953 -1.252 1 97.75 116 CYS B O 1
ATOM 2200 N N . ARG B 1 117 ? 21.266 -7.293 -2.881 1 97.19 117 ARG B N 1
ATOM 2201 C CA . ARG B 1 117 ? 22.172 -6.648 -3.824 1 97.19 117 ARG B CA 1
ATOM 2202 C C . ARG B 1 117 ? 21.797 -5.184 -4.031 1 97.19 117 ARG B C 1
ATOM 2204 O O . ARG B 1 117 ? 22.656 -4.332 -4.223 1 97.19 117 ARG B O 1
ATOM 2211 N N . LEU B 1 118 ? 20.516 -4.895 -3.994 1 97.31 118 LEU B N 1
ATOM 2212 C CA . LEU B 1 118 ? 20.016 -3.539 -4.176 1 97.31 118 LEU B CA 1
ATOM 2213 C C . LEU B 1 118 ? 20.234 -2.703 -2.918 1 97.31 118 LEU B C 1
ATOM 2215 O O . LEU B 1 118 ? 19.953 -1.503 -2.906 1 97.31 118 LEU B O 1
ATOM 2219 N N . GLY B 1 119 ? 20.609 -3.344 -1.831 1 97.38 119 GLY B N 1
ATOM 2220 C CA . GLY B 1 119 ? 20.859 -2.646 -0.579 1 97.38 119 GLY B CA 1
ATOM 2221 C C . GLY B 1 119 ? 19.609 -2.465 0.261 1 97.38 119 GLY B C 1
ATOM 2222 O O . GLY B 1 119 ? 19.594 -1.673 1.207 1 97.38 119 GLY B O 1
ATOM 2223 N N . LEU B 1 120 ? 18.562 -3.129 -0.092 1 98.56 120 LEU B N 1
ATOM 2224 C CA . LEU B 1 120 ? 17.359 -3.078 0.732 1 98.56 120 LEU B CA 1
ATOM 2225 C C . LEU B 1 120 ? 17.578 -3.789 2.062 1 98.56 120 LEU B C 1
ATOM 2227 O O . LEU B 1 120 ? 18.219 -4.844 2.109 1 98.56 120 LEU B O 1
ATOM 2231 N N . THR B 1 121 ? 17.016 -3.195 3.156 1 98.31 121 THR B N 1
ATOM 2232 C CA . THR B 1 121 ? 17.25 -3.775 4.477 1 98.31 121 THR B CA 1
ATOM 2233 C C . THR B 1 121 ? 15.945 -4.293 5.074 1 98.31 121 THR B C 1
ATOM 2235 O O . THR B 1 121 ? 15.953 -4.949 6.117 1 98.31 121 THR B O 1
ATOM 2238 N N . LEU B 1 122 ? 14.82 -4.023 4.398 1 98.88 122 LEU B N 1
ATOM 2239 C CA . LEU B 1 122 ? 13.523 -4.492 4.867 1 98.88 122 LEU B CA 1
ATOM 2240 C C . LEU B 1 122 ? 12.625 -4.871 3.693 1 98.88 122 LEU B C 1
ATOM 2242 O O . LEU B 1 122 ? 12.461 -4.086 2.758 1 98.88 122 LEU B O 1
ATOM 2246 N N . LEU B 1 123 ? 12.102 -6.051 3.727 1 98.94 123 LEU B N 1
ATOM 2247 C CA . LEU B 1 123 ? 11.07 -6.5 2.801 1 98.94 123 LEU B CA 1
ATOM 2248 C C . LEU B 1 123 ? 9.734 -6.66 3.518 1 98.94 123 LEU B C 1
ATOM 2250 O O . LEU B 1 123 ? 9.688 -7.133 4.656 1 98.94 123 LEU B O 1
ATOM 2254 N N . VAL B 1 124 ? 8.672 -6.277 2.898 1 98.94 124 VAL B N 1
ATOM 2255 C CA . VAL B 1 124 ? 7.332 -6.434 3.461 1 98.94 124 VAL B CA 1
ATOM 2256 C C . VAL B 1 124 ? 6.414 -7.094 2.438 1 98.94 124 VAL B C 1
ATOM 2258 O O . VAL B 1 124 ? 6.676 -7.043 1.233 1 98.94 124 VAL B O 1
ATOM 2261 N N . LEU B 1 125 ? 5.406 -7.738 2.887 1 98.88 125 LEU B N 1
ATOM 2262 C CA . LEU B 1 125 ? 4.344 -8.266 2.035 1 98.88 125 LEU B CA 1
ATOM 2263 C C . LEU B 1 125 ? 3.059 -8.461 2.834 1 98.88 125 LEU B C 1
ATOM 2265 O O . LEU B 1 125 ? 3.066 -8.367 4.062 1 98.88 125 LEU B O 1
ATOM 2269 N N . ASP B 1 126 ? 1.977 -8.648 2.119 1 98.56 126 ASP B N 1
ATOM 2270 C CA . ASP B 1 126 ? 0.744 -9.172 2.699 1 98.56 126 ASP B CA 1
ATOM 2271 C C . ASP B 1 126 ? 0.21 -10.352 1.885 1 98.56 126 ASP B C 1
ATOM 2273 O O . ASP B 1 126 ? 0.496 -10.469 0.691 1 98.56 126 ASP B O 1
ATOM 2277 N N . THR B 1 127 ? -0.443 -11.273 2.525 1 98.38 127 THR B N 1
ATOM 2278 C CA . THR B 1 127 ? -0.973 -12.484 1.905 1 98.38 127 THR B CA 1
ATOM 2279 C C . THR B 1 127 ? -2.248 -12.938 2.609 1 98.38 127 THR B C 1
ATOM 2281 O O . THR B 1 127 ? -2.506 -12.547 3.75 1 98.38 127 THR B O 1
ATOM 2284 N N . GLU B 1 128 ? -3.012 -13.727 1.915 1 98.31 128 GLU B N 1
ATOM 2285 C CA . GLU B 1 128 ? -4.195 -14.312 2.539 1 98.31 128 GLU B CA 1
ATOM 2286 C C . GLU B 1 128 ? -3.814 -15.188 3.729 1 98.31 128 GLU B C 1
ATOM 2288 O O . GLU B 1 128 ? -3.049 -16.141 3.582 1 98.31 128 GLU B O 1
ATOM 2293 N N . ALA B 1 129 ? -4.434 -14.898 4.906 1 98.56 129 ALA B N 1
ATOM 2294 C CA . ALA B 1 129 ? -4.172 -15.711 6.094 1 98.56 129 ALA B CA 1
ATOM 2295 C C . ALA B 1 129 ? -4.613 -17.156 5.875 1 98.56 129 ALA B C 1
ATOM 2297 O O . ALA B 1 129 ? -5.699 -17.406 5.344 1 98.56 129 ALA B O 1
ATOM 2298 N N . GLY B 1 130 ? -3.709 -18.062 6.242 1 97.5 130 GLY B N 1
ATOM 2299 C CA . GLY B 1 130 ? -4.02 -19.484 6.137 1 97.5 130 GLY B CA 1
ATOM 2300 C C . GLY B 1 130 ? -3.723 -20.062 4.766 1 97.5 130 GLY B C 1
ATOM 2301 O O . GLY B 1 130 ? -3.92 -21.266 4.531 1 97.5 130 GLY B O 1
ATOM 2302 N N . SER B 1 131 ? -3.258 -19.281 3.832 1 97.06 131 SER B N 1
ATOM 2303 C CA . SER B 1 131 ? -3.002 -19.75 2.471 1 97.06 131 SER B CA 1
ATOM 2304 C C . SER B 1 131 ? -1.709 -20.547 2.391 1 97.06 131 SER B C 1
ATOM 2306 O O . SER B 1 131 ? -0.918 -20.562 3.338 1 97.06 131 SER B O 1
ATOM 2308 N N . ASP B 1 132 ? -1.562 -21.156 1.269 1 95.19 132 ASP B N 1
ATOM 2309 C CA . ASP B 1 132 ? -0.304 -21.844 0.994 1 95.19 132 ASP B CA 1
ATOM 2310 C C . ASP B 1 132 ? 0.859 -20.859 0.926 1 95.19 132 ASP B C 1
ATOM 2312 O O . ASP B 1 132 ? 1.966 -21.156 1.374 1 95.19 132 ASP B O 1
ATOM 2316 N N . ALA B 1 133 ? 0.603 -19.734 0.387 1 96.25 133 ALA B N 1
ATOM 2317 C CA . ALA B 1 133 ? 1.641 -18.719 0.329 1 96.25 133 ALA B CA 1
ATOM 2318 C C . ALA B 1 133 ? 2.102 -18.312 1.729 1 96.25 133 ALA B C 1
ATOM 2320 O O . ALA B 1 133 ? 3.299 -18.156 1.975 1 96.25 133 ALA B O 1
ATOM 2321 N N . GLU B 1 134 ? 1.149 -18.125 2.586 1 98.19 134 GLU B N 1
ATOM 2322 C CA . GLU B 1 134 ? 1.53 -17.766 3.947 1 98.19 134 GLU B CA 1
ATOM 2323 C C . GLU B 1 134 ? 2.443 -18.828 4.562 1 98.19 134 GLU B C 1
ATOM 2325 O O . GLU B 1 134 ? 3.418 -18.484 5.242 1 98.19 134 GLU B O 1
ATOM 2330 N N . ARG B 1 135 ? 2.07 -20.062 4.379 1 97.88 135 ARG B N 1
ATOM 2331 C CA . ARG B 1 135 ? 2.895 -21.156 4.891 1 97.88 135 ARG B CA 1
ATOM 2332 C C . ARG B 1 135 ? 4.324 -21.047 4.367 1 97.88 135 ARG B C 1
ATOM 2334 O O . ARG B 1 135 ? 5.281 -21.281 5.109 1 97.88 135 ARG B O 1
ATOM 2341 N N . LEU B 1 136 ? 4.441 -20.781 3.125 1 98 136 LEU B N 1
ATOM 2342 C CA . LEU B 1 136 ? 5.754 -20.594 2.52 1 98 136 LEU B CA 1
ATOM 2343 C C . LEU B 1 136 ? 6.531 -19.5 3.244 1 98 136 LEU B C 1
ATOM 2345 O O . LEU B 1 136 ? 7.699 -19.688 3.594 1 98 136 LEU B O 1
ATOM 2349 N N . TYR B 1 137 ? 5.91 -18.312 3.449 1 98.56 137 TYR B N 1
ATOM 2350 C CA . TYR B 1 137 ? 6.59 -17.188 4.094 1 98.56 137 TYR B CA 1
ATOM 2351 C C . TYR B 1 137 ? 7.039 -17.562 5.5 1 98.56 137 TYR B C 1
ATOM 2353 O O . TYR B 1 137 ? 8.172 -17.266 5.898 1 98.56 137 TYR B O 1
ATOM 2361 N N . ARG B 1 138 ? 6.148 -18.219 6.215 1 98.25 138 ARG B N 1
ATOM 2362 C CA . ARG B 1 138 ? 6.508 -18.672 7.555 1 98.25 138 ARG B CA 1
ATOM 2363 C C . ARG B 1 138 ? 7.711 -19.609 7.516 1 98.25 138 ARG B C 1
ATOM 2365 O O . ARG B 1 138 ? 8.656 -19.438 8.289 1 98.25 138 ARG B O 1
ATOM 2372 N N . ARG B 1 139 ? 7.684 -20.516 6.637 1 97.75 139 ARG B N 1
ATOM 2373 C CA . ARG B 1 139 ? 8.758 -21.5 6.516 1 97.75 139 ARG B CA 1
ATOM 2374 C C . ARG B 1 139 ? 10.07 -20.844 6.113 1 97.75 139 ARG B C 1
ATOM 2376 O O . ARG B 1 139 ? 11.148 -21.312 6.484 1 97.75 139 ARG B O 1
ATOM 2383 N N . GLN B 1 140 ? 9.93 -19.797 5.379 1 97.5 140 GLN B N 1
ATOM 2384 C CA . GLN B 1 140 ? 11.125 -19.125 4.871 1 97.5 140 GLN B CA 1
ATOM 2385 C C . GLN B 1 140 ? 11.617 -18.062 5.848 1 97.5 140 GLN B C 1
ATOM 2387 O O . GLN B 1 140 ? 12.469 -17.25 5.504 1 97.5 140 GLN B O 1
ATOM 2392 N N . GLY B 1 141 ? 11.062 -17.984 6.996 1 97.81 141 GLY B N 1
ATOM 2393 C CA . GLY B 1 141 ? 11.617 -17.172 8.07 1 97.81 141 GLY B CA 1
ATOM 2394 C C . GLY B 1 141 ? 11.078 -15.758 8.094 1 97.81 141 GLY B C 1
ATOM 2395 O O . GLY B 1 141 ? 11.648 -14.883 8.75 1 97.81 141 GLY B O 1
ATOM 2396 N N . TRP B 1 142 ? 10.055 -1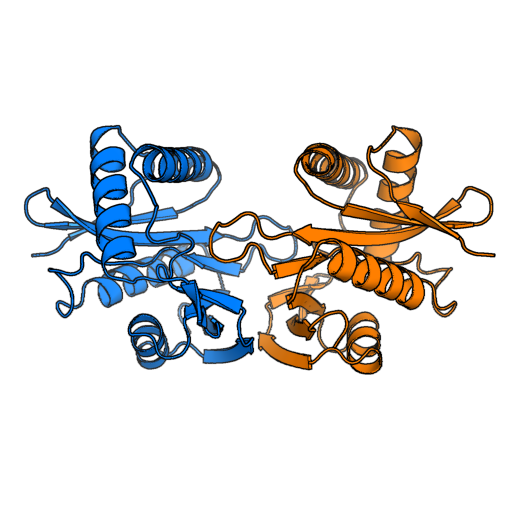5.531 7.359 1 98.75 142 TRP B N 1
ATOM 2397 C CA . TRP B 1 142 ? 9.398 -14.234 7.457 1 98.75 142 TRP B CA 1
ATOM 2398 C C . TRP B 1 142 ? 8.68 -14.086 8.797 1 98.75 142 TRP B C 1
ATOM 2400 O O . TRP B 1 142 ? 8.125 -15.047 9.32 1 98.75 142 TRP B O 1
ATOM 2410 N N . GLN B 1 143 ? 8.648 -12.844 9.336 1 98.69 143 GLN B N 1
ATOM 2411 C CA . GLN B 1 143 ? 8.016 -12.562 10.625 1 98.69 143 GLN B CA 1
ATOM 2412 C C . GLN B 1 143 ? 6.629 -11.953 10.438 1 98.69 143 GLN B C 1
ATOM 2414 O O . GLN B 1 143 ? 6.461 -11.008 9.656 1 98.69 143 GLN B O 1
ATOM 2419 N N . LYS B 1 144 ? 5.711 -12.461 11.141 1 98.75 144 LYS B N 1
ATOM 2420 C CA . LYS B 1 144 ? 4.34 -11.961 11.062 1 98.75 144 LYS B CA 1
ATOM 2421 C C . LYS B 1 144 ? 4.172 -10.688 11.883 1 98.75 144 LYS B C 1
ATOM 2423 O O . LYS B 1 144 ? 4.574 -10.641 13.047 1 98.75 144 LYS B O 1
ATOM 2428 N N . CYS B 1 145 ? 3.654 -9.703 11.258 1 98.56 145 CYS B N 1
ATOM 2429 C CA . CYS B 1 145 ? 3.252 -8.477 11.93 1 98.56 145 CYS B CA 1
ATOM 2430 C C . CYS B 1 145 ? 1.91 -8.648 12.633 1 98.56 145 CYS B C 1
ATOM 2432 O O . CYS B 1 145 ? 1.782 -8.352 13.82 1 98.56 145 CYS B O 1
ATOM 2434 N N . GLY B 1 146 ? 0.946 -9.047 11.867 1 98.69 146 GLY B N 1
ATOM 2435 C CA . GLY B 1 146 ? -0.422 -9.242 12.32 1 98.69 146 GLY B CA 1
ATOM 2436 C C . GLY B 1 146 ? -1.399 -9.477 11.188 1 98.69 146 GLY B C 1
ATOM 2437 O O . GLY B 1 146 ? -0.991 -9.734 10.055 1 98.69 146 GLY B O 1
ATOM 2438 N N . GLU B 1 147 ? -2.715 -9.477 11.555 1 98.75 147 GLU B N 1
ATOM 2439 C CA . GLU B 1 147 ? -3.762 -9.742 10.57 1 98.75 147 GLU B CA 1
ATOM 2440 C C . GLU B 1 147 ? -4.844 -8.664 10.609 1 98.75 147 GLU B C 1
ATOM 2442 O O . GLU B 1 147 ? -5.129 -8.102 11.672 1 98.75 147 GLU B O 1
ATOM 2447 N N . ILE B 1 148 ? -5.391 -8.406 9.531 1 98.88 148 ILE B N 1
ATOM 2448 C CA . ILE B 1 148 ? -6.598 -7.586 9.414 1 98.88 148 ILE B CA 1
ATOM 2449 C C . ILE B 1 148 ? -7.746 -8.438 8.875 1 98.88 148 ILE B C 1
ATOM 2451 O O . ILE B 1 148 ? -7.676 -8.938 7.754 1 98.88 148 ILE B O 1
ATOM 2455 N N . PRO B 1 149 ? -8.805 -8.602 9.609 1 98.62 149 PRO B N 1
ATOM 2456 C CA . PRO B 1 149 ? -9.938 -9.406 9.148 1 98.62 149 PRO B CA 1
ATOM 2457 C C . PRO B 1 149 ? -10.68 -8.773 7.977 1 98.62 149 PRO B C 1
ATOM 2459 O O . PRO B 1 149 ? -10.664 -7.551 7.824 1 98.62 149 PRO B O 1
ATOM 2462 N N . ASP B 1 150 ? -11.289 -9.672 7.121 1 98.38 150 ASP B N 1
ATOM 2463 C CA . ASP B 1 150 ? -12.18 -9.258 6.039 1 98.38 150 ASP B CA 1
ATOM 2464 C C . ASP B 1 150 ? -11.484 -8.281 5.098 1 98.38 150 ASP B C 1
ATOM 2466 O O . ASP B 1 150 ? -12.125 -7.387 4.543 1 98.38 150 ASP B O 1
ATOM 2470 N N . TYR B 1 151 ? -10.25 -8.398 4.973 1 98.81 151 TYR B N 1
ATOM 2471 C CA . TYR B 1 151 ? -9.438 -7.434 4.246 1 98.81 151 TYR B CA 1
ATOM 2472 C C . TYR B 1 151 ? -9.68 -7.531 2.746 1 98.81 151 TYR B C 1
ATOM 2474 O O . TYR B 1 151 ? -9.734 -6.516 2.049 1 98.81 151 TYR B O 1
ATOM 2482 N N . ALA B 1 152 ? -9.797 -8.719 2.244 1 98.56 152 ALA B N 1
ATOM 2483 C CA . ALA B 1 152 ? -9.961 -8.953 0.813 1 98.56 152 ALA B CA 1
ATOM 2484 C C . ALA B 1 152 ? -11.008 -10.039 0.557 1 98.56 152 ALA B C 1
ATOM 2486 O O . ALA B 1 152 ? -11.32 -10.828 1.451 1 98.56 152 ALA B O 1
ATOM 2487 N N . LEU B 1 153 ? -11.508 -10.055 -0.646 1 98.19 153 LEU B N 1
ATOM 2488 C CA . LEU B 1 153 ? -12.398 -11.125 -1.075 1 98.19 153 LEU B CA 1
ATOM 2489 C C . LEU B 1 153 ? -11.648 -12.156 -1.909 1 98.19 153 LEU B C 1
ATOM 2491 O O . LEU B 1 153 ? -10.797 -11.797 -2.73 1 98.19 153 LEU B O 1
ATOM 2495 N N . SER B 1 154 ? -11.969 -13.469 -1.635 1 97.38 154 SER B N 1
ATOM 2496 C CA . SER B 1 154 ? -11.547 -14.492 -2.588 1 97.38 154 SER B CA 1
ATOM 2497 C C . SER B 1 154 ? -12.289 -14.352 -3.914 1 97.38 154 SER B C 1
ATOM 2499 O O . SER B 1 154 ? -13.32 -13.68 -3.986 1 97.38 154 SER B O 1
ATOM 2501 N N . PRO B 1 155 ? -11.766 -14.977 -4.965 1 97.88 155 PRO B N 1
ATOM 2502 C CA . PRO B 1 155 ? -12.422 -14.828 -6.266 1 97.88 155 PRO B CA 1
ATOM 2503 C C . PRO B 1 155 ? -13.906 -15.195 -6.223 1 97.88 155 PRO B C 1
ATOM 2505 O O . PRO B 1 155 ? -14.703 -14.641 -6.977 1 97.88 155 PRO B O 1
ATOM 2508 N N . ASP B 1 156 ? -14.25 -16.016 -5.324 1 96.69 156 ASP B N 1
ATOM 2509 C CA . ASP B 1 156 ? -15.648 -16.438 -5.234 1 96.69 156 ASP B CA 1
ATOM 2510 C C . ASP B 1 156 ? -16.438 -15.5 -4.316 1 96.69 156 ASP B C 1
ATOM 2512 O O . ASP B 1 156 ? -17.609 -15.742 -4.043 1 96.69 156 ASP B O 1
ATOM 2516 N N . GLY B 1 157 ? -15.844 -14.531 -3.748 1 97.31 157 GLY B N 1
ATOM 2517 C CA . GLY B 1 157 ? -16.562 -13.477 -3.055 1 97.31 157 GLY B CA 1
ATOM 2518 C C . GLY B 1 157 ? -16.516 -13.617 -1.544 1 97.31 157 GLY B C 1
ATOM 2519 O O . GLY B 1 157 ? -17.062 -12.781 -0.822 1 97.31 157 GLY B O 1
ATOM 2520 N N . ARG B 1 158 ? -15.891 -14.648 -1.019 1 97.69 158 ARG B N 1
ATOM 2521 C CA . ARG B 1 158 ? -15.789 -14.82 0.428 1 97.69 158 ARG B CA 1
ATOM 2522 C C . ARG B 1 158 ? -14.688 -13.945 1.009 1 97.69 158 ARG B C 1
ATOM 2524 O O . ARG B 1 158 ? -13.562 -13.945 0.507 1 97.69 158 ARG B O 1
ATOM 2531 N N . PRO B 1 159 ? -15.07 -13.18 2.117 1 98.19 159 PRO B N 1
ATOM 2532 C CA . PRO B 1 159 ? -14.031 -12.352 2.729 1 98.19 159 PRO B CA 1
ATOM 2533 C C . PRO B 1 159 ? -12.969 -13.18 3.451 1 98.19 159 PRO B C 1
ATOM 2535 O O . PRO B 1 159 ? -13.273 -14.25 3.979 1 98.19 159 PRO B O 1
ATOM 2538 N N . HIS B 1 160 ? -11.828 -12.727 3.5 1 98.38 160 HIS B N 1
ATOM 2539 C CA . HIS B 1 160 ? -10.742 -13.359 4.246 1 98.38 160 HIS B CA 1
ATOM 2540 C C . HIS B 1 160 ? -9.789 -12.32 4.824 1 98.38 160 HIS B C 1
ATOM 2542 O O . HIS B 1 160 ? -9.711 -11.195 4.328 1 98.38 160 HIS B O 1
ATOM 2548 N N . ALA B 1 161 ? -9.125 -12.766 5.848 1 98.75 161 ALA B N 1
ATOM 2549 C CA . ALA B 1 161 ? -8.117 -11.93 6.496 1 98.75 161 ALA B CA 1
ATOM 2550 C C . ALA B 1 161 ? -6.832 -11.883 5.68 1 98.75 161 ALA B C 1
ATOM 2552 O O . ALA B 1 161 ? -6.496 -12.844 4.98 1 98.75 161 ALA B O 1
ATOM 2553 N N . THR B 1 162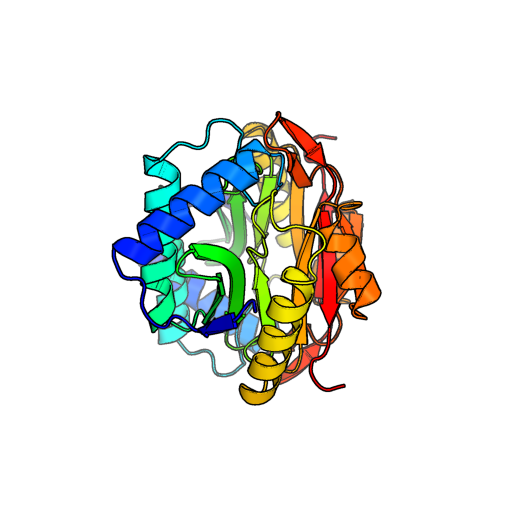 ? -6.215 -10.742 5.758 1 98.62 162 THR B N 1
ATOM 2554 C CA . THR B 1 162 ? -4.848 -10.641 5.262 1 98.62 162 THR B CA 1
ATOM 2555 C C . THR B 1 162 ? -3.848 -10.688 6.414 1 98.62 162 THR B C 1
ATOM 2557 O O . THR B 1 162 ? -4.105 -10.148 7.492 1 98.62 162 THR B O 1
ATOM 2560 N N . ALA B 1 163 ? -2.742 -11.344 6.18 1 98.81 163 ALA B N 1
ATOM 2561 C CA . ALA B 1 163 ? -1.611 -11.352 7.105 1 98.81 163 ALA B CA 1
ATOM 2562 C C . ALA B 1 163 ? -0.449 -10.523 6.555 1 98.81 163 ALA B C 1
ATOM 2564 O O . ALA B 1 163 ? -0.086 -10.656 5.383 1 98.81 163 ALA B O 1
ATOM 2565 N N . TYR B 1 164 ? 0.125 -9.695 7.367 1 98.88 164 TYR B N 1
ATOM 2566 C CA . TYR B 1 164 ? 1.286 -8.891 7.008 1 98.88 164 TYR B CA 1
ATOM 2567 C C . TYR B 1 164 ? 2.572 -9.531 7.523 1 98.88 164 TYR B C 1
ATOM 2569 O O . TYR B 1 164 ? 2.623 -10.008 8.656 1 98.88 164 TYR B O 1
ATOM 2577 N N . TYR B 1 165 ? 3.592 -9.539 6.695 1 98.88 165 TYR B N 1
ATOM 2578 C CA . TYR B 1 165 ? 4.883 -10.125 7.039 1 98.88 165 TYR B CA 1
ATOM 2579 C C . TYR B 1 165 ? 6.023 -9.18 6.668 1 98.88 165 TYR B C 1
ATOM 2581 O O . TYR B 1 165 ? 5.871 -8.328 5.789 1 98.88 165 TYR B O 1
ATOM 2589 N N . TYR B 1 166 ? 7.125 -9.383 7.336 1 98.94 166 TYR B N 1
ATOM 2590 C CA . TYR B 1 166 ? 8.344 -8.664 6.973 1 98.94 166 TYR B CA 1
ATOM 2591 C C . TYR B 1 166 ? 9.57 -9.555 7.152 1 98.94 166 TYR B C 1
ATOM 2593 O O . TYR B 1 166 ? 9.516 -10.555 7.875 1 98.94 166 TYR B O 1
ATOM 2601 N N . LYS B 1 167 ? 10.586 -9.211 6.484 1 98.75 167 LYS B N 1
ATOM 2602 C CA . LYS B 1 167 ? 11.859 -9.914 6.57 1 98.75 167 LYS B CA 1
ATOM 2603 C C . LYS B 1 167 ? 13.031 -8.969 6.277 1 98.75 167 LYS B C 1
ATOM 2605 O O . LYS B 1 167 ? 12.922 -8.094 5.422 1 98.75 167 LYS B O 1
ATOM 2610 N N . ARG B 1 168 ? 14.102 -9.055 6.973 1 97.94 168 ARG B N 1
ATOM 2611 C CA . ARG B 1 168 ? 15.367 -8.391 6.656 1 97.94 168 ARG B CA 1
ATOM 2612 C C . ARG B 1 168 ? 16.234 -9.273 5.77 1 97.94 168 ARG B C 1
ATOM 2614 O O . ARG B 1 168 ? 16.797 -10.273 6.23 1 97.94 168 ARG B O 1
ATOM 2621 N N . PRO B 1 169 ? 16.328 -8.82 4.57 1 94.62 169 PRO B N 1
ATOM 2622 C CA . PRO B 1 169 ? 17.109 -9.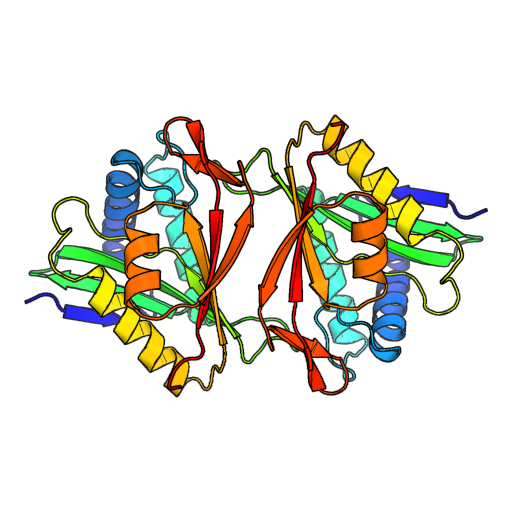688 3.689 1 94.62 169 PRO B CA 1
ATOM 2623 C C . PRO B 1 169 ? 18.578 -9.758 4.09 1 94.62 169 PRO B C 1
ATOM 2625 O O . PRO B 1 169 ? 19.141 -8.781 4.598 1 94.62 169 PRO B O 1
ATOM 2628 N N . GLY B 1 170 ? 19.266 -10.961 3.875 1 81.81 170 GLY B N 1
ATOM 2629 C CA . GLY B 1 170 ? 20.672 -11.141 4.184 1 81.81 170 GLY B CA 1
ATOM 2630 C C . GLY B 1 170 ? 20.938 -11.32 5.668 1 81.81 170 GLY B C 1
ATOM 2631 O O . GLY B 1 170 ? 22.062 -11.617 6.07 1 81.81 170 GLY B O 1
ATOM 2632 N N . ALA B 1 171 ? 20.062 -11.07 6.594 1 69.81 171 ALA B N 1
ATOM 2633 C CA . ALA B 1 171 ? 20.266 -11.281 8.023 1 69.81 171 ALA B CA 1
ATOM 2634 C C . ALA B 1 171 ? 20 -12.734 8.406 1 69.81 171 ALA B C 1
ATOM 2636 O O . ALA B 1 171 ? 19.188 -13.414 7.77 1 69.81 171 ALA B O 1
#